Protein AF-A0A955P9Y6-F1 (afdb_monomer)

Radius of gyration: 22.72 Å; Cα contacts (8 Å, |Δi|>4): 433; chains: 1; bounding box: 63×45×59 Å

Sequence (280 aa):
MKPGKYPVSLIVQSNGDPIRTTATLSFTPSLHLPHSEIVPKPHPIETSLDVCAYYFPGWNTPEKWDCIRETAPIRKPMLGYYDEGNPECVDWQIKWAVENGITCFLVDWYWIQGKQHLTHWFEAYKKSKYRDDLKVAIMWANHNPPGTHSREDWREVTKHWIEAYLPLPSYYLVNGRPAIFLWDPRLIREDLGGSAEVRAAFEESQQMARDAGFPGIEFIAMHDHDSQSQAERLLAEGYSGATNYHEWGEAPDLAESSNRMEYGDVVRTASETWRERDRE

Secondary structure (DSSP, 8-state):
--SEEEEEEEEE--SSSPEEEEEEEEEPPP--PPP-SSPPPP-PPP-SS--EEEE----SSGGGGHIIIII-GGG--TT-S--TTSHHHHHHHHHHHHTTT--EEEEEEEEETTEEE-THHHHHHTT-TTGGGSEEEEEE---PPTT---HHHHHHHHHHHHHHTTT-TTB-EETTEEEEEES-HHHHHHHHTSHHHHHHHHHHHHHHHHHTT-S--EEEESSS-SSHHHHHHHHHHT--EE--S---TTHHHH-SBTTB--HHHHHHHHHHHHHHHTT-

Nearest PDB structures (foldseek):
  6fwo-assembly1_A  TM=7.132E-01  e=4.869E-07  Bacteroides xylanisolvens XB1A
  5mc8-assembly1_A  TM=7.094E-01  e=1.015E-06  Bacteroides xylanisolvens XB1A
  6fwg-assembly1_A  TM=7.100E-01  e=1.296E-06  Bacteroides xylanisolvens XB1A
  6fwq-assembly1_A  TM=7.142E-01  e=3.052E-06  Bacteroides xylanisolvens XB1A

Mean predicted aligned error: 5.79 Å

Solvent-accessible surface area (backbone atoms only — not comparable to full-atom values): 15892 Å² total; per-residue (Å²): 132,76,58,46,79,43,80,45,73,53,73,49,80,58,105,58,83,68,48,72,48,75,50,70,52,74,43,70,76,82,83,82,67,80,89,66,100,58,78,72,84,61,62,69,48,91,58,101,57,88,33,72,42,84,38,79,56,69,40,62,46,80,70,59,44,41,63,35,66,74,74,38,54,91,69,62,50,91,84,47,94,52,48,44,51,38,26,68,52,43,32,48,51,44,29,55,34,18,57,68,40,33,42,29,34,36,31,52,37,42,73,54,73,90,41,77,51,60,56,45,38,61,61,9,38,78,64,21,89,49,42,76,77,36,26,38,29,49,23,32,60,54,84,64,68,88,80,44,49,47,72,66,46,51,52,54,51,46,50,48,40,57,72,76,44,62,72,43,93,33,40,35,59,49,99,85,15,47,35,40,34,35,42,44,55,65,55,52,23,65,36,50,71,28,59,71,44,41,22,56,49,46,56,48,45,34,47,55,31,40,77,72,72,39,92,26,66,31,37,27,33,35,41,77,56,92,41,70,75,36,40,54,48,40,47,72,28,60,38,77,48,72,54,69,84,73,75,46,43,55,16,65,80,71,27,95,39,90,92,50,61,55,68,67,40,23,71,69,28,25,68,56,49,52,58,53,60,75,73,110

Foldseek 3Di:
DDFDKDKDWDWDDDPDDIDIDIDIDGDDDDPPDDDDPADDAADADDDPDAAEDEAELQQQDQVSCCCCVPPNVVPADPVGSDRLLALRVVLVVLRVCRNVRNQEYAYEWEDWQHDTPSCSNVNSLVVHPCSQSHAYAYEYPHPDPAQGDELVNLVVVLVCCLPPPQPDNRADDDPQFREYEYEAPVSVQRNQVHLVSLLVSQVVSQVVNVVSPTNGYAYEYADQCPDPVSVVSCVSSPHDYYHHPDQQFCQCVVDPDNVDGDVVSSVVGSVVVVVVSVVD

Structure (mmCIF, N/CA/C/O backbone):
data_AF-A0A955P9Y6-F1
#
_entry.id   AF-A0A955P9Y6-F1
#
loop_
_atom_site.group_PDB
_atom_site.id
_atom_site.type_symbol
_atom_site.label_atom_id
_atom_site.label_alt_id
_atom_site.label_comp_id
_atom_site.label_asym_id
_atom_site.label_entity_id
_atom_site.label_seq_id
_atom_site.pdbx_PDB_ins_code
_atom_site.Cartn_x
_atom_site.Cartn_y
_atom_site.Cartn_z
_atom_site.occupancy
_atom_site.B_iso_or_equiv
_atom_site.auth_seq_id
_atom_site.auth_comp_id
_atom_site.auth_asym_id
_atom_site.auth_atom_id
_atom_site.pdbx_PDB_model_num
ATOM 1 N N . MET A 1 1 ? 20.034 -7.802 -33.268 1.00 70.88 1 MET A N 1
ATOM 2 C CA . MET A 1 1 ? 21.463 -8.046 -32.948 1.00 70.88 1 MET A CA 1
ATOM 3 C C . MET A 1 1 ? 21.625 -9.471 -32.448 1.00 70.88 1 MET A C 1
ATOM 5 O O . MET A 1 1 ? 20.645 -10.032 -31.973 1.00 70.88 1 MET A O 1
ATOM 9 N N . LYS A 1 2 ? 22.814 -10.074 -32.572 1.00 89.31 2 LYS A N 1
ATOM 10 C CA . LYS A 1 2 ? 23.068 -11.393 -31.969 1.00 89.31 2 LYS A CA 1
ATOM 11 C C . LYS A 1 2 ? 23.101 -11.265 -30.436 1.00 89.31 2 LYS A C 1
ATOM 13 O O . LYS A 1 2 ? 23.517 -10.210 -29.952 1.00 89.31 2 LYS A O 1
ATOM 18 N N . PRO A 1 3 ? 22.716 -12.303 -29.679 1.00 91.81 3 PRO A N 1
ATOM 19 C CA . PRO A 1 3 ? 22.914 -12.321 -28.233 1.00 91.81 3 PRO A CA 1
ATOM 20 C C . PRO A 1 3 ? 24.387 -12.087 -27.890 1.00 91.81 3 PRO A C 1
ATOM 22 O O . PRO A 1 3 ? 25.270 -12.579 -28.595 1.00 91.81 3 PRO A O 1
ATOM 25 N N . GLY A 1 4 ? 24.659 -11.313 -26.844 1.00 92.75 4 GLY A N 1
ATOM 26 C CA . GLY A 1 4 ? 26.023 -10.956 -26.465 1.00 92.75 4 GLY A CA 1
ATOM 27 C C . GLY A 1 4 ? 26.128 -9.643 -25.698 1.00 92.75 4 GLY A C 1
ATOM 28 O O . GLY A 1 4 ? 25.141 -8.934 -25.496 1.00 92.75 4 GLY A O 1
ATOM 29 N N . LYS A 1 5 ? 27.353 -9.336 -25.270 1.00 92.50 5 LYS A N 1
ATOM 30 C CA . LYS A 1 5 ? 27.717 -8.083 -24.606 1.00 92.50 5 LYS A CA 1
ATOM 31 C C . LYS A 1 5 ? 28.487 -7.203 -25.582 1.00 92.50 5 LYS A C 1
ATOM 33 O O . LYS A 1 5 ? 29.481 -7.646 -26.151 1.00 92.50 5 LYS A O 1
ATOM 38 N N . TYR A 1 6 ? 28.036 -5.970 -25.751 1.00 94.00 6 TYR A N 1
ATOM 39 C CA . TYR A 1 6 ? 28.590 -5.009 -26.693 1.00 94.00 6 TYR A CA 1
ATOM 40 C C . TYR A 1 6 ? 28.974 -3.743 -25.927 1.00 94.00 6 TYR A C 1
ATOM 42 O O . TYR A 1 6 ? 28.081 -3.044 -25.438 1.00 94.00 6 TYR A O 1
ATOM 50 N N . PRO A 1 7 ? 30.273 -3.443 -25.768 1.00 91.88 7 PRO A N 1
ATOM 51 C CA . PRO A 1 7 ? 30.690 -2.192 -25.162 1.00 91.88 7 PRO A CA 1
ATOM 52 C C . PRO A 1 7 ? 30.330 -1.026 -26.090 1.00 91.88 7 PRO A C 1
ATOM 54 O O . PRO A 1 7 ? 30.559 -1.079 -27.297 1.00 91.88 7 PRO A O 1
ATOM 57 N N . VAL A 1 8 ? 29.783 0.036 -25.515 1.00 93.56 8 VAL A N 1
ATOM 58 C CA . VAL A 1 8 ? 29.461 1.294 -26.190 1.00 93.56 8 VAL A CA 1
ATOM 59 C C . VAL A 1 8 ? 30.175 2.404 -25.440 1.00 93.56 8 VAL A C 1
ATOM 61 O O . VAL A 1 8 ? 30.030 2.516 -24.226 1.00 93.56 8 VAL A O 1
ATOM 64 N N . SER A 1 9 ? 30.956 3.220 -26.143 1.00 92.75 9 SER A N 1
ATOM 65 C CA . SER A 1 9 ? 31.617 4.381 -25.549 1.00 92.75 9 SER A CA 1
ATOM 66 C C . SER A 1 9 ? 30.961 5.667 -26.041 1.00 92.75 9 SER A C 1
ATOM 68 O O . SER A 1 9 ? 30.797 5.851 -27.244 1.00 92.75 9 SER A O 1
ATOM 70 N N . LEU A 1 10 ? 30.639 6.566 -25.114 1.00 91.12 10 LEU A N 1
ATOM 71 C CA . LEU A 1 10 ? 30.316 7.957 -25.410 1.00 91.12 10 LEU A CA 1
ATOM 72 C C . LEU A 1 10 ? 31.578 8.789 -25.179 1.00 91.12 10 LEU A C 1
ATOM 74 O O . LEU A 1 10 ? 32.203 8.706 -24.120 1.00 91.12 10 LEU A O 1
ATOM 78 N N . ILE A 1 11 ? 31.952 9.573 -26.185 1.00 92.00 11 ILE A N 1
ATOM 79 C CA . ILE A 1 11 ? 33.077 10.502 -26.125 1.00 92.00 11 ILE A CA 1
ATOM 80 C C . ILE A 1 11 ? 32.502 11.900 -26.301 1.00 92.00 11 ILE A C 1
ATOM 82 O O . ILE A 1 11 ? 31.929 12.202 -27.346 1.00 92.00 11 ILE A O 1
ATOM 86 N N . VAL A 1 12 ? 32.649 12.742 -25.284 1.00 89.81 12 VAL A N 1
ATOM 87 C CA . VAL A 1 12 ? 32.249 14.148 -25.340 1.00 89.81 12 VAL A CA 1
ATOM 88 C C . VAL A 1 12 ? 33.501 14.981 -25.582 1.00 89.81 12 VAL A C 1
ATOM 90 O O . VAL A 1 12 ? 34.422 14.984 -24.764 1.00 89.81 12 VAL A O 1
ATOM 93 N N . GLN A 1 13 ? 33.544 15.666 -26.724 1.00 89.94 13 GLN A N 1
ATOM 94 C CA . GLN A 1 13 ? 34.612 16.605 -27.059 1.00 89.94 13 GLN A CA 1
ATOM 95 C C . GLN A 1 13 ? 34.233 18.018 -26.605 1.00 89.94 13 GLN A C 1
ATOM 97 O O . GLN A 1 13 ? 33.126 18.487 -26.862 1.00 89.94 13 GLN A O 1
ATOM 102 N N . SER A 1 14 ? 35.167 18.694 -25.942 1.00 82.75 14 SER A N 1
ATOM 103 C CA . SER A 1 14 ? 35.100 20.122 -25.611 1.00 82.75 14 SER A CA 1
ATOM 104 C C . SER A 1 14 ? 36.456 20.767 -25.928 1.00 82.75 14 SER A C 1
ATOM 106 O O . SER A 1 14 ? 37.354 20.079 -26.404 1.00 82.75 14 SER A O 1
ATOM 108 N N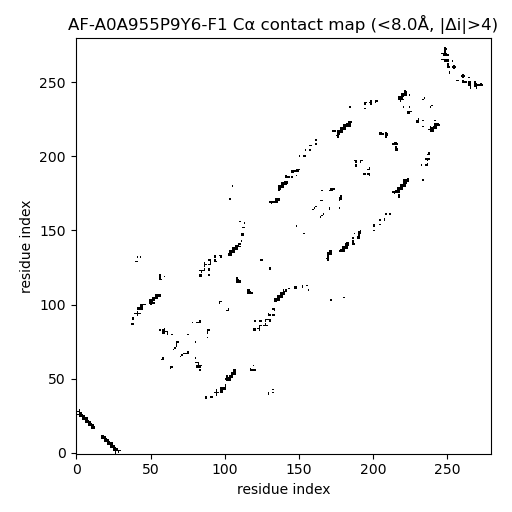 . ASN A 1 15 ? 36.643 22.062 -25.653 1.00 81.19 15 ASN A N 1
ATOM 109 C CA . ASN A 1 15 ? 37.929 22.751 -25.862 1.00 81.19 15 ASN A CA 1
ATOM 110 C C . ASN A 1 15 ? 39.084 22.250 -24.948 1.00 81.19 15 ASN A C 1
ATOM 112 O O . ASN A 1 15 ? 40.151 22.860 -24.942 1.00 81.19 15 ASN A O 1
ATOM 116 N N . GLY A 1 16 ? 38.883 21.171 -24.182 1.00 81.81 16 GLY A N 1
ATOM 117 C CA . GLY A 1 16 ? 39.892 20.474 -23.376 1.00 81.81 16 GLY A CA 1
ATOM 118 C C . GLY A 1 16 ? 39.928 18.964 -23.657 1.00 81.81 16 GLY A C 1
ATOM 119 O O . GLY A 1 16 ? 39.466 18.509 -24.705 1.00 81.81 16 GLY A O 1
ATOM 120 N N . ASP A 1 17 ? 40.467 18.179 -22.721 1.00 84.81 17 ASP A N 1
ATOM 121 C CA . ASP A 1 17 ? 40.590 16.727 -22.894 1.00 84.81 17 ASP A CA 1
ATOM 122 C C . ASP A 1 17 ? 39.219 16.048 -23.087 1.00 84.81 17 ASP A C 1
ATOM 124 O O . ASP A 1 17 ? 38.251 16.371 -22.386 1.00 84.81 17 ASP A O 1
ATOM 128 N N . PRO A 1 18 ? 39.105 15.094 -24.030 1.00 85.25 18 PRO A N 1
ATOM 129 C CA . PRO A 1 18 ? 37.854 14.399 -24.286 1.00 85.25 18 PRO A CA 1
ATOM 130 C C . PRO A 1 18 ? 37.447 13.540 -23.085 1.00 85.25 18 PRO A C 1
ATOM 132 O O . PRO A 1 18 ? 38.206 12.689 -22.615 1.00 85.25 18 PRO A O 1
ATOM 135 N N . ILE A 1 19 ? 36.204 13.706 -22.634 1.00 89.06 19 ILE A N 1
ATOM 136 C CA . ILE A 1 19 ? 35.623 12.867 -21.585 1.00 89.06 19 ILE A CA 1
ATOM 137 C C . ILE A 1 19 ? 35.074 11.608 -22.246 1.00 89.06 19 ILE A C 1
ATOM 139 O O . ILE A 1 19 ? 34.221 11.679 -23.133 1.00 89.06 19 ILE A O 1
ATOM 143 N N . ARG A 1 20 ? 35.550 10.442 -21.805 1.00 90.12 20 ARG A N 1
ATOM 144 C CA . ARG A 1 20 ? 35.070 9.141 -22.272 1.00 90.12 20 ARG A CA 1
ATOM 145 C C . ARG A 1 20 ? 34.319 8.428 -21.158 1.00 90.12 20 ARG A C 1
ATOM 147 O O . ARG A 1 20 ? 34.883 8.171 -20.101 1.00 90.12 20 ARG A O 1
ATOM 154 N N . THR A 1 21 ? 33.090 8.017 -21.440 1.00 89.62 21 THR A N 1
ATOM 155 C CA . THR A 1 21 ? 32.352 7.049 -20.620 1.00 89.62 21 THR A CA 1
ATOM 156 C C . THR A 1 21 ? 32.039 5.804 -21.443 1.00 89.62 21 THR A C 1
ATOM 158 O O . THR A 1 21 ? 31.942 5.870 -22.670 1.00 89.62 21 THR A O 1
ATOM 161 N N . THR A 1 22 ? 31.948 4.642 -20.799 1.00 88.69 22 THR A N 1
ATOM 162 C CA . THR A 1 22 ? 31.653 3.367 -21.466 1.00 88.69 22 THR A CA 1
ATOM 163 C C . THR A 1 22 ? 30.531 2.648 -20.731 1.00 88.69 22 THR A C 1
ATOM 165 O O . THR A 1 22 ? 30.552 2.548 -19.511 1.00 88.69 22 THR A O 1
ATOM 168 N N . ALA A 1 23 ? 29.578 2.115 -21.488 1.00 87.56 23 ALA A N 1
ATOM 169 C CA . ALA A 1 23 ? 28.513 1.238 -21.024 1.00 87.56 23 ALA A CA 1
ATOM 170 C C . ALA A 1 23 ? 28.577 -0.097 -21.781 1.00 87.56 23 ALA A C 1
ATOM 172 O O . ALA A 1 23 ? 29.240 -0.207 -22.809 1.00 87.56 23 ALA A O 1
ATOM 173 N N . THR A 1 24 ? 27.894 -1.132 -21.292 1.00 88.06 24 THR A N 1
ATOM 174 C CA . THR A 1 24 ? 27.777 -2.417 -22.002 1.00 88.06 24 THR A CA 1
ATOM 175 C C . THR A 1 24 ? 26.317 -2.710 -22.302 1.00 88.06 24 THR A C 1
ATOM 177 O O . THR A 1 24 ? 25.525 -2.922 -21.386 1.00 88.06 24 THR A O 1
ATOM 180 N N . LEU A 1 25 ? 25.966 -2.788 -23.583 1.00 88.00 25 LEU A N 1
ATOM 181 C CA . LEU A 1 25 ? 24.674 -3.309 -24.015 1.00 88.00 25 LEU A CA 1
ATOM 182 C C . LEU A 1 25 ? 24.705 -4.835 -23.935 1.00 88.00 25 LEU A C 1
ATOM 184 O O . LEU A 1 25 ? 25.587 -5.471 -24.508 1.00 88.00 25 LEU A O 1
ATOM 188 N N . SER A 1 26 ? 23.750 -5.428 -23.226 1.00 85.69 26 SER A N 1
ATOM 189 C CA . SER A 1 26 ? 23.616 -6.883 -23.115 1.00 85.69 26 SER A CA 1
ATOM 190 C C . SER A 1 26 ? 22.333 -7.332 -23.806 1.00 85.69 26 SER A C 1
ATOM 192 O O . SER A 1 26 ? 21.247 -6.951 -23.379 1.00 85.69 26 SER A O 1
ATOM 194 N N . PHE A 1 27 ? 22.456 -8.153 -24.848 1.00 86.75 27 PHE A N 1
ATOM 195 C CA . PHE A 1 27 ? 21.327 -8.758 -25.556 1.00 86.75 27 PHE A CA 1
ATOM 196 C C . PHE A 1 27 ? 21.216 -10.231 -25.170 1.00 86.75 27 PHE A C 1
ATOM 198 O O . PHE A 1 27 ? 22.172 -10.994 -25.336 1.00 86.75 27 PHE A O 1
ATOM 205 N N . THR A 1 28 ? 20.057 -10.634 -24.659 1.00 85.25 28 THR A N 1
ATOM 206 C CA . THR A 1 28 ? 19.740 -12.034 -24.355 1.00 85.25 28 THR A CA 1
ATOM 207 C C . THR A 1 28 ? 19.359 -12.804 -25.627 1.00 85.25 28 THR A C 1
ATOM 209 O O . THR A 1 28 ? 19.038 -12.192 -26.652 1.00 85.25 28 THR A O 1
ATOM 212 N N . PRO A 1 29 ? 19.414 -14.150 -25.606 1.00 89.56 29 PRO A N 1
ATOM 213 C CA . PRO A 1 29 ? 18.820 -14.978 -26.650 1.00 89.56 29 PRO A CA 1
ATOM 214 C C . PRO A 1 29 ? 17.369 -14.588 -26.931 1.00 89.56 29 PRO A C 1
ATOM 216 O O . PRO A 1 29 ? 16.603 -14.326 -26.004 1.00 89.56 29 PRO A O 1
ATOM 219 N N . SER A 1 30 ? 16.996 -14.552 -28.213 1.00 85.56 30 SER A N 1
ATOM 220 C CA . SER A 1 30 ? 15.590 -14.400 -28.582 1.00 85.56 30 SER A CA 1
ATOM 221 C C . SER A 1 30 ? 14.822 -15.623 -28.096 1.00 85.56 30 SER A C 1
ATOM 223 O O . SER A 1 30 ? 15.253 -16.752 -28.316 1.00 85.56 30 SER A O 1
ATOM 225 N N . LEU A 1 31 ? 13.673 -15.392 -27.467 1.00 84.81 31 LEU A N 1
ATOM 226 C CA . LEU A 1 31 ? 12.767 -16.466 -27.066 1.00 84.81 31 LEU A CA 1
ATOM 227 C C . LEU A 1 31 ? 11.899 -16.971 -28.233 1.00 84.81 31 LEU A C 1
ATOM 229 O O . LEU A 1 31 ? 11.101 -17.877 -28.035 1.00 84.81 31 LEU A O 1
ATOM 233 N N . HIS A 1 32 ? 12.030 -16.387 -29.435 1.00 86.62 32 HIS A N 1
ATOM 234 C CA . HIS A 1 32 ? 11.205 -16.702 -30.612 1.00 86.62 32 HIS A CA 1
ATOM 235 C C . HIS A 1 32 ? 9.689 -16.622 -30.352 1.00 86.62 32 HIS A C 1
ATOM 237 O O . HIS A 1 32 ? 8.897 -17.298 -31.005 1.00 86.62 32 HIS A O 1
ATOM 243 N N . LEU A 1 33 ? 9.291 -15.777 -29.399 1.00 81.88 33 LEU A N 1
ATOM 244 C CA . LEU A 1 33 ? 7.894 -15.527 -29.076 1.00 81.88 33 LEU A CA 1
ATOM 245 C C . LEU A 1 33 ? 7.263 -14.593 -30.118 1.00 81.88 33 LEU A C 1
ATOM 247 O O . LEU A 1 33 ? 7.957 -13.715 -30.645 1.00 81.88 33 LEU A O 1
ATOM 251 N N . PRO A 1 34 ? 5.963 -14.760 -30.422 1.00 80.19 34 PRO A N 1
ATOM 252 C CA . PRO A 1 34 ? 5.249 -13.821 -31.272 1.00 80.19 34 PRO A CA 1
ATOM 253 C C . PRO A 1 34 ? 5.286 -12.422 -30.652 1.00 80.19 34 PRO A C 1
ATOM 255 O O . PRO A 1 34 ? 5.197 -12.263 -29.434 1.00 80.19 34 PRO A O 1
ATOM 258 N N . HIS A 1 35 ? 5.416 -11.406 -31.503 1.00 76.19 35 HIS A N 1
ATOM 259 C CA . HIS A 1 35 ? 5.295 -10.023 -31.065 1.00 76.19 35 HIS A CA 1
ATOM 260 C C . HIS A 1 35 ? 3.869 -9.787 -30.560 1.00 76.19 35 HIS A C 1
ATOM 262 O O . HIS A 1 35 ? 2.909 -10.063 -31.280 1.00 76.19 35 HIS A O 1
ATOM 268 N N . SER A 1 36 ? 3.737 -9.280 -29.338 1.00 74.56 36 SER A N 1
ATOM 269 C CA . SER A 1 36 ? 2.456 -8.864 -28.774 1.00 74.56 36 SER A CA 1
ATOM 270 C C . SER A 1 36 ? 2.526 -7.371 -28.504 1.00 74.56 36 SER A C 1
ATOM 272 O O . SER A 1 36 ? 3.414 -6.926 -27.786 1.00 74.56 36 SER A O 1
ATOM 274 N N . GLU A 1 37 ? 1.606 -6.602 -29.084 1.00 75.62 37 GLU A N 1
ATOM 275 C CA . GLU A 1 37 ? 1.495 -5.156 -28.830 1.00 75.62 37 GLU A CA 1
ATOM 276 C C . GLU A 1 37 ? 0.828 -4.845 -27.485 1.00 75.62 37 GLU A C 1
ATOM 278 O O . GLU A 1 37 ? 0.779 -3.696 -27.063 1.00 75.62 37 GLU A O 1
ATOM 283 N N . ILE A 1 38 ? 0.262 -5.863 -26.832 1.00 83.69 38 ILE A N 1
ATOM 284 C CA . ILE A 1 38 ? -0.490 -5.719 -25.590 1.00 83.69 38 ILE A CA 1
ATOM 285 C C . ILE A 1 38 ? -0.108 -6.865 -24.658 1.00 83.69 38 ILE A C 1
ATOM 287 O O . ILE A 1 38 ? 0.079 -8.004 -25.101 1.00 83.69 38 ILE A O 1
ATOM 291 N N . VAL A 1 39 ? -0.042 -6.591 -23.358 1.00 92.00 39 VAL A N 1
ATOM 292 C CA . VAL A 1 39 ? 0.063 -7.633 -22.332 1.00 92.00 39 VAL A CA 1
ATOM 293 C C . VAL A 1 39 ? -1.112 -8.614 -22.491 1.00 92.00 39 VAL A C 1
ATOM 295 O O . VAL A 1 39 ? -2.257 -8.162 -22.599 1.00 92.00 39 VAL A O 1
ATOM 298 N N . PRO A 1 40 ? -0.892 -9.942 -22.550 1.00 93.25 40 PRO A N 1
ATOM 299 C CA . PRO A 1 40 ? -1.981 -10.911 -22.666 1.00 93.25 40 PRO A CA 1
ATOM 300 C C . PRO A 1 40 ? -2.995 -10.759 -21.532 1.00 93.25 40 PRO A C 1
ATOM 302 O O . PRO A 1 40 ? -2.612 -10.421 -20.415 1.00 93.25 40 PRO A O 1
ATOM 305 N N . LYS A 1 41 ? -4.274 -11.045 -21.800 1.00 95.06 41 LYS A N 1
ATOM 306 C CA . LYS A 1 41 ? -5.308 -10.981 -20.761 1.00 95.06 41 LYS A CA 1
ATOM 307 C C . LYS A 1 41 ? -4.901 -11.858 -19.555 1.00 95.06 41 LYS A C 1
ATOM 309 O O . LYS A 1 41 ? -4.411 -12.971 -19.782 1.00 95.06 41 LYS A O 1
ATOM 314 N N . PRO A 1 42 ? -5.047 -11.374 -18.312 1.00 96.56 42 PRO A N 1
ATOM 315 C CA . PRO A 1 42 ? -4.855 -12.197 -17.127 1.00 96.56 42 PRO A CA 1
ATOM 316 C C . PRO A 1 42 ? -5.887 -13.321 -17.035 1.00 96.56 42 PRO A C 1
ATOM 318 O O . PRO A 1 42 ? -7.035 -13.165 -17.462 1.00 96.56 42 PRO A O 1
ATOM 321 N N . HIS A 1 43 ? -5.489 -14.435 -16.431 1.00 97.00 43 HIS A N 1
ATOM 322 C CA . HIS A 1 43 ? -6.390 -15.499 -15.997 1.00 97.00 43 HIS A CA 1
ATOM 323 C C . HIS A 1 43 ? -6.327 -15.634 -14.468 1.00 97.00 43 HIS A C 1
ATOM 325 O O . HIS A 1 43 ? -5.548 -16.448 -13.970 1.00 97.00 43 HIS A O 1
ATOM 331 N N . PRO A 1 44 ? -7.103 -14.828 -13.717 1.00 96.38 44 PRO A N 1
ATOM 332 C CA . PRO A 1 44 ? -7.109 -14.887 -12.260 1.00 96.38 44 PRO A CA 1
ATOM 333 C C . PRO A 1 44 ? -7.376 -16.298 -11.733 1.00 96.38 44 PRO A C 1
ATOM 335 O O . PRO A 1 44 ? -8.246 -17.007 -12.246 1.00 96.38 44 PRO A O 1
ATOM 338 N N . ILE A 1 45 ? -6.637 -16.692 -10.699 1.00 95.62 45 ILE A N 1
ATOM 339 C CA . ILE A 1 45 ? -6.885 -17.924 -9.952 1.00 95.62 45 ILE A CA 1
ATOM 340 C C . ILE A 1 45 ? -7.825 -17.605 -8.793 1.00 95.62 45 ILE A C 1
ATOM 342 O O . ILE A 1 45 ? -7.555 -16.708 -7.997 1.00 95.62 45 ILE A O 1
ATOM 346 N N . GLU A 1 46 ? -8.911 -18.367 -8.675 1.00 91.88 46 GLU A N 1
ATOM 347 C CA . GLU A 1 46 ? -9.793 -18.283 -7.514 1.00 91.88 46 GLU A CA 1
ATOM 348 C C . GLU A 1 46 ? -9.115 -18.899 -6.286 1.00 91.88 46 GLU A C 1
ATOM 350 O O . GLU A 1 46 ? -8.696 -20.059 -6.288 1.00 91.88 46 GLU A O 1
ATOM 355 N N . THR A 1 47 ? -9.028 -18.113 -5.219 1.00 93.06 47 THR A N 1
ATOM 356 C CA . THR A 1 47 ? -8.499 -18.522 -3.919 1.00 93.06 47 THR A CA 1
ATOM 357 C C . THR A 1 47 ? -9.621 -18.543 -2.885 1.00 93.06 47 THR A C 1
ATOM 359 O O . THR A 1 47 ? -10.600 -17.806 -2.979 1.00 93.06 47 THR A O 1
ATOM 362 N N . SER A 1 48 ? -9.492 -19.386 -1.857 1.00 94.88 48 SER A N 1
ATOM 363 C CA . SER A 1 48 ? -10.457 -19.421 -0.744 1.00 94.88 48 SER A CA 1
ATOM 364 C C . SER A 1 48 ? -10.346 -18.216 0.195 1.00 94.88 48 SER A C 1
ATOM 366 O O . SER A 1 48 ? -11.222 -18.005 1.028 1.00 94.88 48 SER A O 1
ATOM 368 N N . LEU A 1 49 ? -9.244 -17.472 0.100 1.00 94.38 49 LEU A N 1
ATOM 369 C CA . LEU A 1 49 ? -8.921 -16.293 0.895 1.00 94.38 49 LEU A CA 1
ATOM 370 C C . LEU A 1 49 ? -8.437 -15.192 -0.039 1.00 94.38 49 LEU A C 1
ATOM 372 O O . LEU A 1 49 ? -7.756 -15.484 -1.023 1.00 94.38 49 LEU A O 1
ATOM 376 N N . ASP A 1 50 ? -8.719 -13.940 0.301 1.00 95.06 50 ASP A N 1
ATOM 377 C CA . ASP A 1 50 ? -8.008 -12.829 -0.318 1.00 95.06 50 ASP A CA 1
ATOM 378 C C . ASP A 1 50 ? -6.537 -12.865 0.132 1.00 95.06 50 ASP A C 1
ATOM 380 O O . ASP A 1 50 ? -6.242 -12.921 1.326 1.00 95.06 50 ASP A O 1
ATOM 384 N N . VAL A 1 51 ? -5.613 -12.861 -0.831 1.00 96.12 51 VAL A N 1
ATOM 385 C CA . VAL A 1 51 ? -4.168 -12.828 -0.573 1.00 96.12 51 VAL A CA 1
ATOM 386 C C . VAL A 1 51 ? -3.656 -11.465 -1.005 1.00 96.12 51 VAL A C 1
ATOM 388 O O . VAL A 1 51 ? -3.591 -11.156 -2.197 1.00 96.12 51 VAL A O 1
ATOM 391 N N . CYS A 1 52 ? -3.305 -10.648 -0.018 1.00 97.12 52 CYS A N 1
ATOM 392 C CA . CYS A 1 52 ? -2.793 -9.303 -0.231 1.00 97.12 52 CYS A CA 1
ATOM 393 C C . CYS A 1 52 ? -1.259 -9.301 -0.240 1.00 97.12 52 CYS A C 1
ATOM 395 O O . CYS A 1 52 ? -0.635 -9.922 0.619 1.00 97.12 52 CYS A O 1
ATOM 397 N N . ALA A 1 53 ? -0.650 -8.559 -1.164 1.00 97.69 53 ALA A N 1
ATOM 398 C CA . ALA A 1 53 ? 0.791 -8.312 -1.182 1.00 97.69 53 ALA A CA 1
ATOM 399 C C . ALA A 1 53 ? 1.097 -6.821 -0.991 1.00 97.69 53 ALA A C 1
ATOM 401 O O . ALA A 1 53 ? 0.411 -5.968 -1.552 1.00 97.69 53 ALA A O 1
ATOM 402 N N . TYR A 1 54 ? 2.137 -6.501 -0.222 1.00 97.31 54 TYR A N 1
ATOM 403 C CA . TYR A 1 54 ? 2.629 -5.128 -0.103 1.00 97.31 54 TYR A CA 1
ATOM 404 C C . TYR A 1 54 ? 3.300 -4.684 -1.407 1.00 97.31 54 TYR A C 1
ATOM 406 O O . TYR A 1 54 ? 4.101 -5.427 -1.981 1.00 97.31 54 TYR A O 1
ATOM 414 N N . TYR A 1 55 ? 2.987 -3.474 -1.867 1.00 97.50 55 TYR A N 1
ATOM 415 C CA . TYR A 1 55 ? 3.543 -2.901 -3.089 1.00 97.50 55 TYR A CA 1
ATOM 416 C C . TYR A 1 55 ? 4.205 -1.552 -2.803 1.00 97.50 55 TYR A C 1
ATOM 418 O O . TYR A 1 55 ? 3.534 -0.592 -2.435 1.00 97.50 55 TYR A O 1
ATOM 426 N N . PHE A 1 56 ? 5.508 -1.454 -3.075 1.00 96.50 56 PHE A N 1
ATOM 427 C CA . PHE A 1 56 ? 6.274 -0.213 -2.960 1.00 96.50 56 PHE A CA 1
ATOM 428 C C . PHE A 1 56 ? 6.438 0.480 -4.330 1.00 96.50 56 PHE A C 1
ATOM 430 O O . PHE A 1 56 ? 7.154 -0.050 -5.190 1.00 96.50 56 PHE A O 1
ATOM 437 N N . PRO A 1 57 ? 5.852 1.677 -4.549 1.00 95.94 57 PRO A N 1
ATOM 438 C CA . PRO A 1 57 ? 5.943 2.424 -5.799 1.00 95.94 57 PRO A CA 1
ATOM 439 C C . PRO A 1 57 ? 7.198 3.314 -5.841 1.00 95.94 57 PRO A C 1
ATOM 441 O O . PRO A 1 57 ? 7.129 4.543 -5.898 1.00 95.94 57 PRO A O 1
ATOM 444 N N . GLY A 1 58 ? 8.382 2.698 -5.816 1.00 95.75 58 GLY A N 1
ATOM 445 C CA . GLY A 1 58 ? 9.673 3.390 -5.780 1.00 95.75 58 GLY A CA 1
ATOM 446 C C . GLY A 1 58 ? 10.563 3.277 -7.019 1.00 95.75 58 GLY A C 1
ATOM 447 O O . GLY A 1 58 ? 11.764 3.442 -6.876 1.00 95.75 58 GLY A O 1
ATOM 448 N N . TRP A 1 59 ? 10.051 3.009 -8.213 1.00 95.81 59 TRP A N 1
ATOM 449 C CA . TRP A 1 59 ? 10.835 2.550 -9.370 1.00 95.81 59 TRP A CA 1
ATOM 450 C C . TRP A 1 59 ? 10.593 3.330 -10.674 1.00 95.81 59 TRP A C 1
ATOM 452 O O . TRP A 1 59 ? 10.783 2.808 -11.767 1.00 95.81 59 TRP A O 1
ATOM 462 N N . ASN A 1 60 ? 10.178 4.593 -10.590 1.00 94.06 60 ASN A N 1
ATOM 463 C CA . ASN A 1 60 ? 9.839 5.414 -11.762 1.00 94.06 60 ASN A CA 1
ATOM 464 C C . ASN A 1 60 ? 11.022 6.104 -12.464 1.00 94.06 60 ASN A C 1
ATOM 466 O O . ASN A 1 60 ? 10.825 6.779 -13.471 1.00 94.06 60 ASN A O 1
ATOM 470 N N . THR A 1 61 ? 12.244 6.008 -11.932 1.00 94.38 61 THR A N 1
ATOM 471 C CA . THR A 1 61 ? 13.428 6.593 -12.583 1.00 94.38 61 THR A CA 1
ATOM 472 C C . THR A 1 61 ? 14.610 5.623 -12.595 1.00 94.38 61 THR A C 1
ATOM 474 O O . THR A 1 61 ? 14.703 4.752 -11.721 1.00 94.38 61 THR A O 1
ATOM 477 N N . PRO A 1 62 ? 15.535 5.745 -13.568 1.00 92.56 62 PRO A N 1
ATOM 478 C CA . PRO A 1 62 ? 16.677 4.841 -13.702 1.00 92.56 62 PRO A CA 1
ATOM 479 C C . PRO A 1 62 ? 17.588 4.765 -12.471 1.00 92.56 62 PRO A C 1
ATOM 481 O O . PRO A 1 62 ? 18.142 3.699 -12.205 1.00 92.56 62 PRO A O 1
ATOM 484 N N . GLU A 1 63 ? 17.740 5.868 -11.738 1.00 95.06 63 GLU A N 1
ATOM 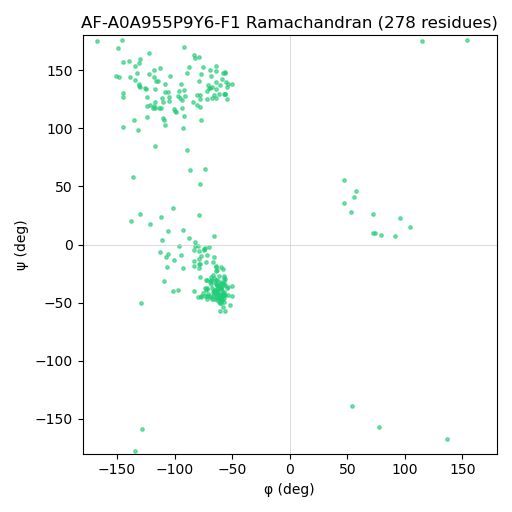485 C CA . GLU A 1 63 ? 18.637 5.991 -10.580 1.00 95.06 63 GLU A CA 1
ATOM 486 C C . GLU A 1 63 ? 18.095 5.219 -9.375 1.00 95.06 63 GLU A C 1
ATOM 488 O O . GLU A 1 63 ? 18.849 4.661 -8.583 1.00 95.06 63 GLU A O 1
ATOM 493 N N . LYS A 1 64 ? 16.766 5.104 -9.245 1.00 94.94 64 LYS A N 1
ATOM 494 C CA . LYS A 1 64 ? 16.169 4.325 -8.151 1.00 94.94 64 LYS A CA 1
ATOM 495 C C . LYS A 1 64 ? 16.522 2.839 -8.234 1.00 94.94 64 LYS A C 1
ATOM 497 O O . LYS A 1 64 ? 16.559 2.160 -7.214 1.00 94.94 64 LYS A O 1
ATOM 502 N N . TRP A 1 65 ? 16.868 2.349 -9.424 1.00 95.62 65 TRP A N 1
ATOM 503 C CA . TRP A 1 65 ? 17.343 0.984 -9.641 1.00 95.62 65 TRP A CA 1
ATOM 504 C C . TRP A 1 65 ? 18.813 0.755 -9.264 1.00 95.62 65 TRP A C 1
ATOM 506 O O . TRP A 1 65 ? 19.262 -0.394 -9.310 1.00 95.62 65 TRP A O 1
ATOM 516 N N . ASP A 1 66 ? 19.573 1.790 -8.896 1.00 95.38 66 ASP A N 1
ATOM 517 C CA . ASP A 1 66 ? 21.011 1.669 -8.619 1.00 95.38 66 ASP A CA 1
ATOM 518 C C . ASP A 1 66 ? 21.282 0.751 -7.422 1.00 95.38 66 ASP A C 1
ATOM 520 O O . ASP A 1 66 ? 22.187 -0.078 -7.477 1.00 95.38 66 ASP A O 1
ATOM 524 N N . CYS A 1 67 ? 20.415 0.757 -6.403 1.00 94.69 67 CYS A N 1
ATOM 525 C CA . CYS A 1 67 ? 20.529 -0.165 -5.269 1.00 94.69 67 CYS A CA 1
ATOM 526 C C . CYS A 1 67 ? 20.461 -1.646 -5.695 1.00 94.69 67 CYS A C 1
ATOM 528 O O . CYS A 1 67 ? 21.152 -2.495 -5.132 1.00 94.69 67 CYS A O 1
ATOM 530 N N . ILE A 1 68 ? 19.682 -1.973 -6.729 1.00 95.44 68 ILE A N 1
ATOM 531 C CA . ILE A 1 68 ? 19.639 -3.322 -7.300 1.00 95.44 68 ILE A CA 1
ATOM 532 C C . ILE A 1 68 ? 20.833 -3.534 -8.225 1.00 95.44 68 ILE A C 1
ATOM 534 O O . ILE A 1 68 ? 21.492 -4.564 -8.142 1.00 95.44 68 ILE A O 1
ATOM 538 N N . ARG A 1 69 ? 21.146 -2.570 -9.092 1.00 92.62 69 ARG A N 1
ATOM 539 C CA . ARG A 1 69 ? 22.208 -2.701 -10.097 1.00 92.62 69 ARG A CA 1
ATOM 540 C C . ARG A 1 69 ? 23.594 -2.873 -9.475 1.00 92.62 69 ARG A C 1
ATOM 542 O O . ARG A 1 69 ? 24.388 -3.656 -9.994 1.00 92.62 69 ARG A O 1
ATOM 549 N N . GLU A 1 70 ? 23.868 -2.140 -8.404 1.00 94.06 70 GLU A N 1
ATOM 550 C CA . GLU A 1 70 ? 25.191 -2.023 -7.790 1.00 94.06 70 GLU A CA 1
ATOM 551 C C . GLU A 1 70 ? 25.359 -2.963 -6.596 1.00 94.06 70 GLU A C 1
ATOM 553 O O . GLU A 1 70 ? 26.414 -3.578 -6.450 1.00 94.06 70 GLU A O 1
ATOM 558 N N . THR A 1 71 ? 24.314 -3.132 -5.780 1.00 94.06 71 THR A N 1
ATOM 559 C CA . THR A 1 71 ? 24.412 -3.898 -4.527 1.00 94.06 71 THR A CA 1
ATOM 560 C C . THR A 1 71 ? 23.840 -5.307 -4.647 1.00 94.06 71 THR A C 1
ATOM 562 O O . THR A 1 71 ? 24.410 -6.252 -4.103 1.00 94.06 71 THR A O 1
ATOM 565 N N . ALA A 1 72 ? 22.719 -5.485 -5.352 1.00 92.75 72 ALA A N 1
ATOM 566 C CA . ALA A 1 72 ? 21.999 -6.761 -5.394 1.00 92.75 72 ALA A CA 1
ATOM 567 C C . ALA A 1 72 ? 21.535 -7.162 -6.810 1.00 92.75 72 ALA A C 1
ATOM 569 O O . ALA A 1 72 ? 20.344 -7.418 -7.011 1.00 92.75 72 ALA A O 1
ATOM 570 N N . PRO A 1 73 ? 22.441 -7.293 -7.802 1.00 91.75 73 PRO A N 1
ATOM 571 C CA . PRO A 1 73 ? 22.066 -7.477 -9.211 1.00 91.75 73 PRO A CA 1
ATOM 572 C C . PRO A 1 73 ? 21.308 -8.781 -9.489 1.00 91.75 73 PRO A C 1
ATOM 574 O O . PRO A 1 73 ? 20.612 -8.891 -10.497 1.00 91.75 73 PRO A O 1
ATOM 577 N N . ILE A 1 74 ? 21.394 -9.758 -8.580 1.00 92.31 74 ILE A N 1
ATOM 578 C CA . ILE A 1 74 ? 20.602 -10.994 -8.625 1.00 92.31 74 ILE A CA 1
ATOM 579 C C . ILE A 1 74 ? 19.090 -10.750 -8.478 1.00 92.31 74 ILE A C 1
ATOM 581 O O . ILE A 1 74 ? 18.297 -11.593 -8.880 1.00 92.31 74 ILE A O 1
ATOM 585 N N . ARG A 1 75 ? 18.683 -9.588 -7.953 1.00 93.19 75 ARG A N 1
ATOM 586 C CA . ARG A 1 75 ? 17.281 -9.173 -7.799 1.00 93.19 75 ARG A CA 1
ATOM 587 C C . ARG A 1 75 ? 16.754 -8.361 -8.984 1.00 93.19 75 ARG A C 1
ATOM 589 O O . ARG A 1 75 ? 15.705 -7.734 -8.871 1.00 93.19 75 ARG A O 1
ATOM 596 N N . LYS A 1 76 ? 17.471 -8.329 -10.113 1.00 93.38 76 LYS A N 1
ATOM 597 C CA . LYS A 1 76 ? 17.007 -7.630 -11.317 1.00 93.38 76 LYS A CA 1
ATOM 598 C C . LYS A 1 76 ? 15.605 -8.138 -11.715 1.00 93.38 76 LYS A C 1
ATOM 600 O O . LYS A 1 76 ? 15.468 -9.340 -11.950 1.00 93.38 76 LYS A O 1
ATOM 605 N N . PRO A 1 77 ? 14.596 -7.258 -11.864 1.00 93.50 77 PRO A N 1
ATOM 606 C CA . PRO A 1 77 ? 13.256 -7.679 -12.253 1.00 93.50 77 PRO A CA 1
ATOM 607 C C . PRO A 1 77 ? 13.217 -8.289 -13.653 1.00 93.50 77 PRO A C 1
ATOM 609 O O . PRO A 1 77 ? 14.002 -7.930 -14.537 1.00 93.50 77 PRO A O 1
ATOM 612 N N . MET A 1 78 ? 12.230 -9.155 -13.883 1.00 89.94 78 MET A N 1
ATOM 613 C CA . MET A 1 78 ? 12.009 -9.782 -15.188 1.00 89.94 78 MET A CA 1
ATOM 614 C C . MET A 1 78 ? 11.634 -8.763 -16.278 1.00 89.94 78 MET A C 1
ATOM 616 O O . MET A 1 78 ? 12.096 -8.901 -17.409 1.00 89.94 78 MET A O 1
ATOM 620 N N . LEU A 1 79 ? 10.896 -7.698 -15.933 1.00 90.94 79 LEU A N 1
ATOM 621 C CA . LEU A 1 79 ? 10.624 -6.554 -16.825 1.00 90.94 79 LEU A CA 1
ATOM 622 C C . LEU A 1 79 ? 11.865 -5.679 -17.094 1.00 90.94 79 LEU A C 1
ATOM 624 O O . LEU A 1 79 ? 11.797 -4.712 -17.847 1.00 90.94 79 LEU A O 1
ATOM 628 N N . GLY A 1 80 ? 13.013 -5.999 -16.493 1.00 91.06 80 GLY A N 1
ATOM 629 C CA . GLY A 1 80 ? 14.195 -5.148 -16.516 1.00 91.06 80 GLY A CA 1
ATOM 630 C C . GLY A 1 80 ? 14.084 -3.977 -15.541 1.00 91.06 80 GLY A C 1
ATOM 631 O O . GLY A 1 80 ? 13.368 -4.050 -14.549 1.00 91.06 80 GLY A O 1
ATOM 632 N N . TYR A 1 81 ? 14.839 -2.911 -15.804 1.00 93.75 81 TYR A N 1
ATOM 633 C CA . TYR A 1 81 ? 14.773 -1.666 -15.035 1.00 93.75 81 TYR A CA 1
ATOM 634 C C . TYR A 1 81 ? 13.709 -0.771 -15.674 1.00 93.75 81 TYR A C 1
ATOM 636 O O . TYR A 1 81 ? 14.020 0.043 -16.543 1.00 93.75 81 TYR A O 1
ATOM 644 N N . TYR A 1 82 ? 12.450 -1.035 -15.337 1.00 94.50 82 TYR A N 1
ATOM 645 C CA . TYR A 1 82 ? 11.290 -0.369 -15.924 1.00 94.50 82 TYR A CA 1
ATOM 646 C C . TYR A 1 82 ? 11.009 0.987 -15.262 1.00 94.50 82 TYR A C 1
ATOM 648 O O . TYR A 1 82 ? 11.460 1.236 -14.148 1.00 94.50 82 TYR A O 1
ATOM 656 N N . ASP A 1 83 ? 10.256 1.848 -15.952 1.00 95.50 83 ASP A N 1
ATOM 657 C CA . ASP A 1 83 ? 9.567 2.993 -15.346 1.00 95.50 83 ASP A CA 1
ATOM 658 C C . ASP A 1 83 ? 8.159 2.538 -14.963 1.00 95.50 83 ASP A C 1
ATOM 660 O O . ASP A 1 83 ? 7.321 2.262 -15.825 1.00 95.50 83 ASP A O 1
ATOM 664 N N . GLU A 1 84 ? 7.898 2.427 -13.665 1.00 93.44 84 GLU A N 1
ATOM 665 C CA . GLU A 1 84 ? 6.609 1.937 -13.175 1.00 93.44 84 GLU A CA 1
ATOM 666 C C . GLU A 1 84 ? 5.455 2.947 -13.321 1.00 93.44 84 GLU A C 1
ATOM 668 O O . GLU A 1 84 ? 4.310 2.616 -13.026 1.00 93.44 84 GLU A O 1
ATOM 673 N N . GLY A 1 85 ? 5.730 4.162 -13.809 1.00 95.88 85 GLY A N 1
ATOM 674 C CA . GLY A 1 85 ? 4.706 5.085 -14.299 1.00 95.88 85 GLY A CA 1
ATOM 675 C C . GLY A 1 85 ? 4.087 4.662 -15.641 1.00 95.88 85 GLY A C 1
ATOM 676 O O . GLY A 1 85 ? 3.098 5.258 -16.073 1.00 95.88 85 GLY A O 1
ATOM 677 N N . ASN A 1 86 ? 4.637 3.641 -16.311 1.00 95.81 86 ASN A N 1
ATOM 678 C CA . ASN A 1 86 ? 4.071 3.069 -17.530 1.00 95.81 86 ASN A CA 1
ATOM 679 C C . ASN A 1 86 ? 2.921 2.087 -17.204 1.00 95.81 86 ASN A C 1
ATOM 681 O O . ASN A 1 86 ? 3.175 1.052 -16.580 1.00 95.81 86 ASN A O 1
ATOM 685 N N . PRO A 1 87 ? 1.683 2.325 -17.688 1.00 96.69 87 PRO A N 1
ATOM 686 C CA . PRO A 1 87 ? 0.554 1.414 -17.475 1.00 96.69 87 PRO A CA 1
ATOM 687 C C . PRO A 1 87 ? 0.798 -0.026 -17.944 1.00 96.69 87 PRO A C 1
ATOM 689 O O . PRO A 1 87 ? 0.277 -0.951 -17.331 1.00 96.69 87 PRO A O 1
ATOM 692 N N . GLU A 1 88 ? 1.627 -0.245 -18.971 1.00 95.50 88 GLU A N 1
ATOM 693 C CA . GLU A 1 88 ? 1.966 -1.599 -19.437 1.00 95.50 88 GLU A CA 1
ATOM 694 C C . GLU A 1 88 ? 2.753 -2.396 -18.379 1.00 95.50 88 GLU A C 1
ATOM 696 O O . GLU A 1 88 ? 2.604 -3.613 -18.263 1.00 95.50 88 GLU A O 1
ATOM 701 N N . CYS A 1 89 ? 3.571 -1.721 -17.561 1.00 95.88 89 CYS A N 1
ATOM 702 C CA . CYS A 1 89 ? 4.258 -2.373 -16.444 1.00 95.88 89 CYS A CA 1
ATOM 703 C C . CYS A 1 89 ? 3.250 -2.836 -15.390 1.00 95.88 89 CYS A C 1
ATOM 705 O O . CYS A 1 89 ? 3.361 -3.955 -14.892 1.00 95.88 89 CYS A O 1
ATOM 707 N N . VAL A 1 90 ? 2.239 -2.011 -15.109 1.00 97.00 90 VAL A N 1
ATOM 708 C CA . VAL A 1 90 ? 1.151 -2.362 -14.189 1.00 97.00 90 VAL A CA 1
ATOM 709 C C . VAL A 1 90 ? 0.305 -3.509 -14.749 1.00 97.00 90 VAL A C 1
ATOM 711 O O . VAL A 1 90 ? -0.013 -4.435 -14.010 1.00 97.00 90 VAL A O 1
ATOM 714 N N . ASP A 1 91 ? 0.026 -3.529 -16.057 1.00 97.62 91 ASP A N 1
ATOM 715 C CA . ASP A 1 91 ? -0.670 -4.646 -16.713 1.00 97.62 91 ASP A CA 1
ATOM 716 C C . ASP A 1 91 ? 0.069 -5.983 -16.512 1.00 97.62 91 ASP A C 1
ATOM 718 O O . ASP A 1 91 ? -0.555 -7.000 -16.201 1.00 97.62 91 ASP A O 1
ATOM 722 N N . TRP A 1 92 ? 1.402 -5.994 -16.653 1.00 97.38 92 TRP A N 1
ATOM 723 C CA . TRP A 1 92 ? 2.220 -7.181 -16.376 1.00 97.38 92 TRP A CA 1
ATOM 724 C C . TRP A 1 92 ? 2.208 -7.576 -14.898 1.00 97.38 92 TRP A C 1
ATOM 726 O O . TRP A 1 92 ? 2.080 -8.760 -14.588 1.00 97.38 92 TRP A O 1
ATOM 736 N N . GLN A 1 93 ? 2.323 -6.604 -13.991 1.00 97.31 93 GLN A N 1
ATOM 737 C CA . GLN A 1 93 ? 2.286 -6.845 -12.546 1.00 97.31 93 GLN A CA 1
ATOM 738 C C . GLN A 1 93 ? 0.951 -7.456 -12.113 1.00 97.31 93 GLN A C 1
ATOM 740 O O . GLN A 1 93 ? 0.953 -8.457 -11.399 1.00 97.31 93 GLN A O 1
ATOM 745 N N . ILE A 1 94 ? -0.170 -6.910 -12.595 1.00 97.94 94 ILE A N 1
ATOM 746 C CA . ILE A 1 94 ? -1.513 -7.444 -12.349 1.00 97.94 94 ILE A CA 1
ATOM 747 C C . ILE A 1 94 ? -1.619 -8.861 -12.887 1.00 97.94 94 ILE A C 1
ATOM 749 O O . ILE A 1 94 ? -2.005 -9.760 -12.145 1.00 97.94 94 ILE A O 1
ATOM 753 N N . LYS A 1 95 ? -1.228 -9.079 -14.150 1.00 97.75 95 LYS A N 1
ATOM 754 C CA . LYS A 1 95 ? -1.266 -10.407 -14.766 1.00 97.75 95 LYS A CA 1
ATOM 755 C C . LYS A 1 95 ? -0.548 -11.438 -13.903 1.00 97.75 95 LYS A C 1
ATOM 757 O O . LYS A 1 95 ? -1.119 -12.480 -13.602 1.00 97.75 95 LYS A O 1
ATOM 762 N N . TRP A 1 96 ? 0.688 -11.152 -13.506 1.00 97.69 96 TRP A N 1
ATOM 763 C CA . TRP A 1 96 ? 1.470 -12.080 -12.696 1.00 97.69 96 TRP A CA 1
ATOM 764 C C . TRP A 1 96 ? 0.900 -12.267 -1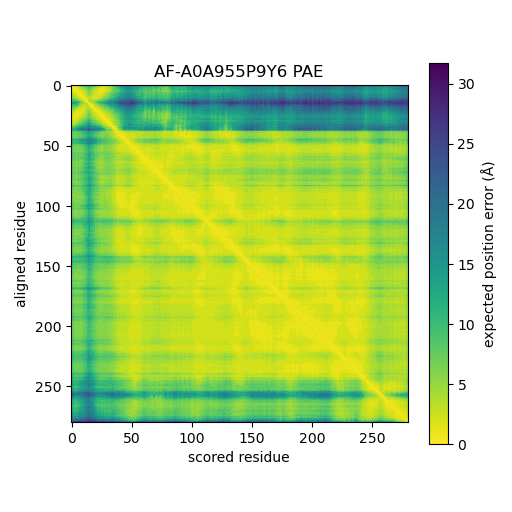1.296 1.00 97.69 96 TRP A C 1
ATOM 766 O O . TRP A 1 96 ? 0.915 -13.391 -10.806 1.00 97.69 96 TRP A O 1
ATOM 776 N N . ALA A 1 97 ? 0.380 -11.212 -10.671 1.00 98.06 97 ALA A N 1
ATOM 777 C CA . ALA A 1 97 ? -0.233 -11.299 -9.352 1.00 98.06 97 ALA A CA 1
ATOM 778 C C . ALA A 1 97 ? -1.437 -12.252 -9.362 1.00 98.06 97 ALA A C 1
ATOM 780 O O . ALA A 1 97 ? -1.437 -13.265 -8.659 1.00 98.06 9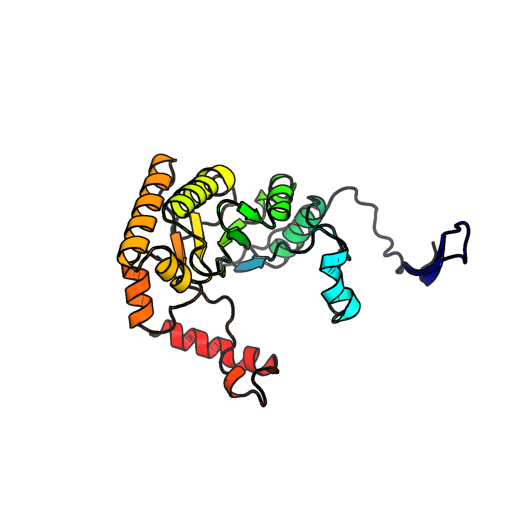7 ALA A O 1
ATOM 781 N N . VAL A 1 98 ? -2.419 -11.982 -10.224 1.00 98.06 98 VAL A N 1
ATOM 782 C CA . VAL A 1 98 ? -3.689 -12.720 -10.225 1.00 98.06 98 VAL A CA 1
ATOM 783 C C . VAL A 1 98 ? -3.536 -14.149 -10.754 1.00 98.06 98 VAL A C 1
ATOM 785 O O . VAL A 1 98 ? -4.222 -15.053 -10.283 1.00 98.06 98 VAL A O 1
ATOM 788 N N . GLU A 1 99 ? -2.588 -14.395 -11.667 1.00 98.25 99 GLU A N 1
ATOM 789 C CA . GLU A 1 99 ? -2.234 -15.748 -12.137 1.00 98.25 99 GLU A CA 1
ATOM 790 C C . GLU A 1 99 ? -1.424 -16.558 -11.112 1.00 98.25 99 GLU A C 1
ATOM 792 O O . GLU A 1 99 ? -1.138 -17.728 -11.350 1.00 98.25 99 GLU A O 1
ATOM 797 N N . ASN A 1 100 ? -1.057 -15.962 -9.974 1.00 97.62 100 ASN A N 1
ATOM 798 C CA . ASN A 1 100 ? -0.404 -16.641 -8.851 1.00 97.62 100 ASN A CA 1
ATOM 799 C C . ASN A 1 100 ? -1.213 -16.515 -7.546 1.00 97.62 100 ASN A C 1
ATOM 801 O O . ASN A 1 100 ? -0.682 -16.755 -6.464 1.00 97.62 100 ASN A O 1
ATOM 805 N N . GLY A 1 101 ? -2.500 -16.164 -7.644 1.00 97.44 101 GLY A N 1
ATOM 806 C CA . GLY A 1 101 ? -3.428 -16.134 -6.510 1.00 97.44 101 GLY A CA 1
ATOM 807 C C . GLY A 1 101 ? -3.317 -14.906 -5.603 1.00 97.44 101 GLY A C 1
ATOM 808 O O . GLY A 1 101 ? -3.965 -14.884 -4.563 1.00 97.44 101 GLY A O 1
ATOM 809 N N . ILE A 1 102 ? -2.535 -13.883 -5.969 1.00 98.31 102 ILE A N 1
ATOM 810 C CA . ILE A 1 102 ? -2.567 -12.587 -5.278 1.00 98.31 102 ILE A CA 1
ATOM 811 C C . ILE A 1 102 ? -3.796 -11.829 -5.775 1.00 98.31 102 ILE A C 1
ATOM 813 O O . ILE A 1 102 ? -3.905 -11.520 -6.962 1.00 98.31 102 ILE A O 1
ATOM 817 N N . THR A 1 103 ? -4.716 -11.521 -4.865 1.00 97.31 103 THR A N 1
ATOM 818 C CA . THR A 1 103 ? -5.991 -10.870 -5.196 1.00 97.31 103 THR A CA 1
ATOM 819 C C . THR A 1 103 ? -5.985 -9.374 -4.906 1.00 97.31 103 THR A C 1
ATOM 821 O O . THR A 1 103 ? -6.876 -8.660 -5.370 1.00 97.31 103 THR A O 1
ATOM 824 N N . CYS A 1 104 ? -4.992 -8.885 -4.158 1.00 98.00 104 CYS A N 1
ATOM 825 C CA . CYS A 1 104 ? -4.927 -7.497 -3.725 1.00 98.00 104 CYS A CA 1
ATOM 826 C C . CYS A 1 104 ? -3.486 -6.988 -3.586 1.00 98.00 104 CYS A C 1
ATOM 828 O O . CYS A 1 104 ? -2.607 -7.717 -3.121 1.00 98.00 104 CYS A O 1
ATOM 830 N N . PHE A 1 105 ? -3.259 -5.716 -3.916 1.00 98.56 105 PHE A N 1
ATOM 831 C CA . PHE A 1 105 ? -2.078 -4.976 -3.472 1.00 98.56 105 PHE A CA 1
ATOM 832 C C . PHE A 1 105 ? -2.416 -3.962 -2.377 1.00 98.56 105 PHE A C 1
ATOM 834 O O . PHE A 1 105 ? -3.320 -3.139 -2.526 1.00 98.56 105 PHE A O 1
ATOM 841 N N . LEU A 1 106 ? -1.633 -3.988 -1.299 1.00 98.44 106 LEU A N 1
ATOM 842 C CA . LEU A 1 106 ? -1.577 -2.930 -0.293 1.00 98.44 106 LEU A CA 1
ATOM 843 C C . LEU A 1 106 ? -0.459 -1.981 -0.709 1.00 98.44 106 LEU A C 1
ATOM 845 O O . LEU A 1 106 ? 0.719 -2.302 -0.566 1.00 98.44 106 LEU A O 1
ATOM 849 N N . VAL A 1 107 ? -0.835 -0.865 -1.322 1.00 98.38 107 VAL A N 1
ATOM 850 C CA . VAL A 1 107 ? 0.105 0.012 -2.020 1.00 98.38 107 VAL A CA 1
ATOM 851 C C . VAL A 1 107 ? 0.580 1.101 -1.074 1.00 98.38 107 VAL A C 1
ATOM 853 O O . VAL A 1 107 ? -0.248 1.845 -0.537 1.00 98.38 107 VAL A O 1
ATOM 856 N N . ASP A 1 108 ? 1.898 1.214 -0.913 1.00 98.00 108 ASP A N 1
ATOM 857 C CA . ASP A 1 108 ? 2.504 2.254 -0.093 1.00 98.00 108 ASP A CA 1
ATOM 858 C C . ASP A 1 108 ? 2.064 3.633 -0.593 1.00 98.00 108 ASP A C 1
ATOM 860 O O . ASP A 1 108 ? 2.156 3.981 -1.775 1.00 98.00 108 ASP A O 1
ATOM 864 N N . TRP A 1 109 ? 1.589 4.433 0.346 1.00 98.31 109 TRP A N 1
ATOM 865 C CA . TRP A 1 109 ? 1.035 5.751 0.125 1.00 98.31 109 TRP A CA 1
ATOM 866 C C . TRP A 1 109 ? 1.681 6.723 1.102 1.00 98.31 109 TRP A C 1
ATOM 868 O O . TRP A 1 109 ? 1.872 6.403 2.275 1.00 98.31 109 TRP A O 1
ATOM 878 N N . TYR A 1 110 ? 2.022 7.918 0.625 1.00 97.25 110 TYR A N 1
ATOM 879 C CA . TYR A 1 110 ? 2.816 8.878 1.385 1.00 97.25 110 TYR A CA 1
ATOM 880 C C . TYR A 1 110 ? 2.170 10.251 1.374 1.00 97.25 110 TYR A C 1
ATOM 882 O O . TYR A 1 110 ? 1.794 10.759 0.316 1.00 97.25 110 TYR A O 1
ATOM 890 N N . TRP A 1 111 ? 2.151 10.878 2.546 1.00 95.94 111 TRP A N 1
ATOM 891 C CA . TRP A 1 111 ? 1.762 12.267 2.734 1.00 95.94 111 TRP A CA 1
ATOM 892 C C . TRP A 1 111 ? 2.594 12.899 3.832 1.00 95.94 111 TRP A C 1
ATOM 894 O O . TRP A 1 111 ? 2.690 12.338 4.921 1.00 95.94 111 TRP A O 1
ATOM 904 N N . ILE A 1 112 ? 3.160 14.069 3.558 1.00 93.88 112 ILE A N 1
ATOM 905 C CA . ILE A 1 112 ? 3.924 14.853 4.526 1.00 93.88 112 ILE A CA 1
ATOM 906 C C . ILE A 1 112 ? 3.679 16.341 4.271 1.00 93.88 112 ILE A C 1
ATOM 908 O O . ILE A 1 112 ? 3.836 16.808 3.143 1.00 93.88 112 ILE A O 1
ATOM 912 N N . GLN A 1 113 ? 3.272 17.083 5.308 1.00 89.50 113 GLN A N 1
ATOM 913 C CA . GLN A 1 113 ? 3.072 18.540 5.253 1.00 89.50 113 GLN A CA 1
ATOM 914 C C . GLN A 1 113 ? 2.272 19.009 4.017 1.00 89.50 113 GLN A C 1
ATOM 916 O O . GLN A 1 113 ? 2.745 19.818 3.212 1.00 89.50 113 GLN A O 1
ATOM 921 N N . GLY A 1 114 ? 1.074 18.449 3.831 1.00 88.19 114 GLY A N 1
ATOM 922 C CA . GLY A 1 114 ? 0.182 18.787 2.719 1.00 88.19 114 GLY A CA 1
ATOM 923 C C . GLY A 1 114 ? 0.597 18.273 1.333 1.00 88.19 114 GLY A C 1
ATOM 924 O O . GLY A 1 114 ? 0.021 18.708 0.335 1.00 88.19 114 GLY A O 1
ATOM 925 N N . LYS A 1 115 ? 1.611 17.402 1.223 1.00 91.19 115 LYS A N 1
ATOM 926 C CA . LYS A 1 115 ? 2.121 16.912 -0.069 1.00 91.19 115 LYS A CA 1
ATOM 927 C C . LYS A 1 115 ? 2.134 15.398 -0.152 1.00 91.19 115 LYS A C 1
ATOM 929 O O . LYS A 1 115 ? 2.643 14.721 0.737 1.00 91.19 115 LYS A O 1
ATOM 934 N N . GLN A 1 116 ? 1.652 14.891 -1.282 1.00 94.00 116 GLN A N 1
ATOM 935 C CA . GLN A 1 116 ? 1.724 13.480 -1.630 1.00 94.00 116 GLN A CA 1
ATOM 936 C C . GLN A 1 116 ? 3.020 13.157 -2.390 1.00 94.00 116 GLN A C 1
ATOM 938 O O . GLN A 1 116 ? 3.510 13.969 -3.181 1.00 94.00 116 GLN A O 1
ATOM 943 N N . HIS A 1 117 ? 3.549 11.949 -2.196 1.00 94.38 117 HIS A N 1
ATOM 944 C CA . HIS A 1 117 ? 4.736 11.446 -2.892 1.00 94.38 117 HIS A CA 1
ATOM 945 C C . HIS A 1 117 ? 4.490 10.059 -3.498 1.00 94.38 117 HIS A C 1
ATOM 947 O O . HIS A 1 117 ? 3.580 9.349 -3.082 1.00 94.38 117 HIS A O 1
ATOM 953 N N . LEU A 1 118 ? 5.319 9.685 -4.484 1.00 95.81 118 LEU A N 1
ATOM 954 C CA . LEU A 1 118 ? 5.303 8.369 -5.146 1.00 95.81 118 LEU A CA 1
ATOM 955 C C . LEU A 1 118 ? 3.938 7.979 -5.750 1.00 95.81 118 LEU A C 1
ATOM 957 O O . LEU A 1 118 ? 3.496 6.838 -5.681 1.00 95.81 118 LEU A O 1
ATOM 961 N N . THR A 1 119 ? 3.264 8.944 -6.375 1.00 96.00 119 THR A N 1
ATOM 962 C CA . THR A 1 119 ? 1.894 8.784 -6.895 1.00 96.00 119 THR A CA 1
ATOM 963 C C . THR A 1 119 ? 1.816 8.043 -8.230 1.00 96.00 119 THR A C 1
ATOM 965 O O . THR A 1 119 ? 0.748 7.582 -8.633 1.00 96.00 119 THR A O 1
ATOM 968 N N . HIS A 1 120 ? 2.941 7.930 -8.937 1.00 96.31 120 HIS A N 1
ATOM 969 C CA . HIS A 1 120 ? 3.006 7.510 -10.338 1.00 96.31 120 HIS A CA 1
ATOM 970 C C . HIS A 1 120 ? 2.455 6.104 -10.579 1.00 96.31 120 HIS A C 1
ATOM 972 O O . HIS A 1 120 ? 1.860 5.888 -11.631 1.00 96.31 120 HIS A O 1
ATOM 978 N N . TRP A 1 121 ? 2.578 5.176 -9.622 1.00 97.44 121 TRP A N 1
ATOM 979 C CA . TRP A 1 121 ? 2.013 3.835 -9.783 1.00 97.44 121 TRP A CA 1
ATOM 980 C C . TRP A 1 121 ? 0.483 3.859 -9.777 1.00 97.44 121 TRP A C 1
ATOM 982 O O . TRP A 1 121 ? -0.132 3.285 -10.667 1.00 97.44 121 TRP A O 1
ATOM 992 N N . PHE A 1 122 ? -0.153 4.583 -8.847 1.00 96.50 122 PHE A N 1
ATOM 993 C CA . PHE A 1 122 ? -1.613 4.734 -8.849 1.00 96.50 122 PHE A CA 1
ATOM 994 C C . PHE A 1 122 ? -2.108 5.444 -10.115 1.00 96.50 122 PHE A C 1
ATOM 996 O O . PHE A 1 122 ? -3.138 5.069 -10.674 1.00 96.50 122 PHE A O 1
ATOM 1003 N N . GLU A 1 123 ? -1.364 6.437 -10.609 1.00 96.56 123 GLU A N 1
ATOM 1004 C CA . GLU A 1 123 ? -1.694 7.119 -11.865 1.00 96.56 123 GLU A CA 1
ATOM 1005 C C . GLU A 1 123 ? -1.532 6.221 -13.102 1.00 96.56 123 GLU A C 1
ATOM 1007 O O . GLU A 1 123 ? -2.280 6.366 -14.075 1.00 96.56 123 GLU A O 1
ATOM 1012 N N . ALA A 1 124 ? -0.595 5.272 -13.066 1.00 97.25 124 ALA A N 1
ATOM 1013 C CA . ALA A 1 124 ? -0.450 4.231 -14.078 1.00 97.25 124 ALA A CA 1
ATOM 1014 C C . ALA A 1 124 ? -1.557 3.171 -13.959 1.00 97.25 124 ALA A C 1
ATOM 1016 O O . ALA A 1 124 ? -2.191 2.840 -14.959 1.00 97.25 124 ALA A O 1
ATOM 1017 N N . TYR A 1 125 ? -1.870 2.715 -12.744 1.00 97.06 125 TYR A N 1
ATOM 1018 C CA . TYR A 1 125 ? -2.950 1.774 -12.437 1.00 97.06 125 TYR A CA 1
ATOM 1019 C C . TYR A 1 125 ? -4.313 2.288 -12.907 1.00 97.06 125 TYR A C 1
ATOM 1021 O O . TYR A 1 125 ? -5.048 1.568 -13.579 1.00 97.06 125 TYR A O 1
ATOM 1029 N N . LYS A 1 126 ? -4.631 3.570 -12.687 1.00 95.50 126 LYS A N 1
ATOM 1030 C CA . LYS A 1 126 ? -5.865 4.188 -13.209 1.00 95.50 126 LYS A CA 1
ATOM 1031 C C . LYS A 1 126 ? -5.972 4.107 -14.739 1.00 95.50 126 LYS A C 1
ATOM 1033 O O . LYS A 1 126 ? -7.076 4.202 -15.265 1.00 95.50 126 LYS A O 1
ATOM 1038 N N . LYS A 1 127 ? -4.863 3.927 -15.459 1.00 96.56 127 LYS A N 1
ATOM 1039 C CA . LYS A 1 127 ? -4.806 3.790 -16.926 1.00 96.56 127 LYS A CA 1
ATOM 1040 C C . LYS A 1 127 ? -4.549 2.352 -17.390 1.00 96.56 127 LYS A C 1
ATOM 1042 O O . LYS A 1 127 ? -4.611 2.103 -18.591 1.00 96.56 127 LYS A O 1
ATOM 1047 N N . SER A 1 128 ? -4.248 1.436 -16.470 1.00 96.25 128 SER A N 1
ATOM 1048 C CA . SER A 1 128 ? -4.000 0.028 -16.766 1.00 96.25 128 SER A CA 1
ATOM 1049 C C . SER A 1 128 ? -5.264 -0.616 -17.326 1.00 96.25 128 SER A C 1
ATOM 1051 O O . SER A 1 128 ? -6.384 -0.355 -16.877 1.00 96.25 128 SER A O 1
ATOM 1053 N N . LYS A 1 129 ? -5.069 -1.466 -18.333 1.00 96.31 129 LYS A N 1
ATOM 1054 C CA . LYS A 1 129 ? -6.144 -2.185 -19.010 1.00 96.31 129 LYS A CA 1
ATOM 1055 C C . LYS A 1 129 ? -6.770 -3.245 -18.108 1.00 96.31 129 LYS A C 1
ATOM 1057 O O . LYS A 1 129 ? -7.958 -3.525 -18.244 1.00 96.31 129 LYS A O 1
ATOM 1062 N N . TYR A 1 130 ? -5.967 -3.828 -17.222 1.00 97.25 130 TYR A N 1
ATOM 1063 C CA . TYR A 1 130 ? -6.364 -4.930 -16.344 1.00 97.25 130 TYR A CA 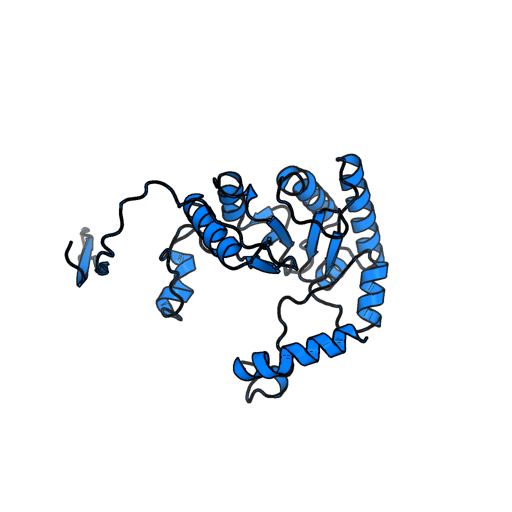1
ATOM 1064 C C . TYR A 1 130 ? -6.576 -4.497 -14.895 1.00 97.25 130 TYR A C 1
ATOM 1066 O O . TYR A 1 130 ? -6.723 -5.344 -14.024 1.00 97.25 130 TYR A O 1
ATOM 1074 N N . ARG A 1 131 ? -6.624 -3.186 -14.622 1.00 95.88 131 ARG A N 1
ATOM 1075 C CA . ARG A 1 131 ? -6.764 -2.634 -13.265 1.00 95.88 131 ARG A CA 1
ATOM 1076 C C . ARG A 1 131 ? -7.910 -3.266 -12.468 1.00 95.88 131 ARG A C 1
ATOM 10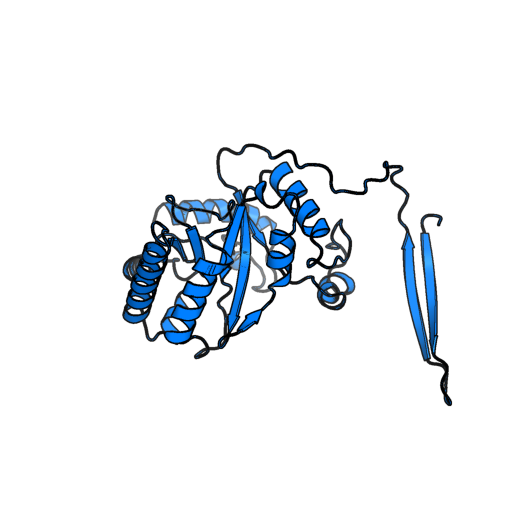78 O O . ARG A 1 131 ? -7.761 -3.490 -11.280 1.00 95.88 131 ARG A O 1
ATOM 1085 N N . ASP A 1 132 ? -9.019 -3.599 -13.128 1.00 95.56 132 ASP A N 1
ATOM 1086 C CA . ASP A 1 132 ? -10.199 -4.121 -12.442 1.00 95.56 132 ASP A CA 1
ATOM 1087 C C . ASP A 1 132 ? -10.059 -5.619 -12.067 1.00 95.56 132 ASP A C 1
ATOM 1089 O O . ASP A 1 132 ? -10.838 -6.106 -11.250 1.00 95.56 132 ASP A O 1
ATOM 1093 N N . ASP A 1 133 ? -9.050 -6.334 -12.593 1.00 96.75 133 ASP A N 1
ATOM 1094 C CA . ASP A 1 133 ? -8.760 -7.743 -12.265 1.00 96.75 133 ASP A CA 1
ATOM 1095 C C . ASP A 1 133 ? -8.042 -7.915 -10.905 1.00 96.75 133 ASP A C 1
ATOM 1097 O O . ASP A 1 133 ? -8.028 -9.019 -10.361 1.00 96.75 133 ASP A O 1
ATOM 1101 N N . LEU A 1 134 ? -7.452 -6.851 -10.340 1.00 97.62 134 LEU A N 1
ATOM 1102 C CA . LEU A 1 134 ? -6.719 -6.870 -9.067 1.00 97.62 134 LEU A CA 1
ATOM 1103 C C . LEU A 1 134 ? -7.288 -5.822 -8.106 1.00 97.62 134 LEU A C 1
ATOM 1105 O O . LEU A 1 134 ? -7.471 -4.666 -8.480 1.00 97.62 134 LEU A O 1
ATOM 1109 N N . LYS A 1 135 ? -7.522 -6.195 -6.844 1.00 97.94 135 LYS A N 1
ATOM 1110 C CA . LYS A 1 135 ? -7.940 -5.223 -5.829 1.00 97.94 135 LYS A CA 1
ATOM 1111 C C . LYS A 1 135 ? -6.762 -4.358 -5.366 1.00 97.94 135 LYS A C 1
ATOM 1113 O O . LYS A 1 135 ? -5.614 -4.799 -5.367 1.00 97.94 135 LYS A O 1
ATOM 1118 N N . VAL A 1 136 ? -7.035 -3.140 -4.908 1.00 98.56 136 VAL A N 1
ATOM 1119 C CA . VAL A 1 136 ? -6.020 -2.255 -4.313 1.00 98.56 136 VAL A CA 1
ATOM 1120 C C . VAL A 1 136 ? -6.520 -1.618 -3.025 1.00 98.56 136 VAL A C 1
ATOM 1122 O O . VAL A 1 136 ? -7.676 -1.218 -2.939 1.00 98.56 136 VAL A O 1
ATOM 1125 N N . ALA A 1 137 ? -5.646 -1.476 -2.036 1.00 98.56 137 ALA A N 1
ATOM 1126 C CA . ALA A 1 137 ? -5.896 -0.694 -0.828 1.00 98.56 137 ALA A CA 1
ATOM 1127 C C . ALA A 1 137 ? -4.723 0.248 -0.560 1.00 98.56 137 ALA A C 1
ATOM 1129 O O . ALA A 1 137 ? -3.595 -0.006 -0.986 1.00 98.56 137 ALA A O 1
ATOM 1130 N N . ILE A 1 138 ? -4.988 1.327 0.172 1.00 98.69 138 ILE A N 1
ATOM 1131 C CA . ILE A 1 138 ? -3.926 2.211 0.652 1.00 98.69 138 ILE A CA 1
ATOM 1132 C C . ILE A 1 138 ? -3.253 1.571 1.861 1.00 98.69 138 ILE A C 1
ATOM 1134 O O . ILE A 1 138 ? -3.920 1.238 2.842 1.00 98.69 138 ILE A O 1
ATOM 1138 N N . MET A 1 139 ? -1.927 1.484 1.805 1.00 98.25 139 MET A N 1
ATOM 1139 C CA . MET A 1 139 ? -1.072 1.333 2.971 1.00 98.25 139 MET A CA 1
ATOM 1140 C C . MET A 1 139 ? -0.336 2.647 3.201 1.00 98.25 139 MET A C 1
ATOM 1142 O O . MET A 1 139 ? 0.590 2.992 2.476 1.00 98.25 139 MET A O 1
ATOM 1146 N N . TRP A 1 140 ? -0.776 3.441 4.171 1.00 98.12 140 TRP A N 1
ATOM 1147 C CA . TRP A 1 140 ? -0.112 4.695 4.478 1.00 98.12 140 TRP A CA 1
ATOM 1148 C C . TRP A 1 140 ? 1.159 4.436 5.279 1.00 98.12 140 TRP A C 1
ATOM 1150 O O . TRP A 1 140 ? 1.125 4.165 6.479 1.00 98.12 140 TRP A O 1
ATOM 1160 N N . ALA A 1 141 ? 2.290 4.615 4.605 1.00 96.69 141 ALA A N 1
ATOM 1161 C CA . ALA A 1 141 ? 3.629 4.613 5.164 1.00 96.69 141 ALA A CA 1
ATOM 1162 C C . ALA A 1 141 ? 3.900 5.906 5.968 1.00 96.69 141 ALA A C 1
ATOM 1164 O O . ALA A 1 141 ? 4.730 6.735 5.600 1.00 96.69 141 ALA A O 1
ATOM 1165 N N . ASN A 1 142 ? 3.168 6.111 7.068 1.00 95.19 142 ASN A N 1
ATOM 1166 C CA . ASN A 1 142 ? 3.131 7.358 7.844 1.00 95.19 142 ASN A CA 1
ATOM 1167 C C . ASN A 1 142 ? 4.326 7.572 8.801 1.00 95.19 142 ASN A C 1
ATOM 1169 O O . ASN A 1 142 ? 4.202 8.301 9.784 1.00 95.19 142 ASN A O 1
ATOM 1173 N N . HIS A 1 143 ? 5.486 6.971 8.526 1.00 91.81 143 HIS A N 1
ATOM 1174 C CA . HIS A 1 143 ? 6.716 7.110 9.322 1.00 91.81 143 HIS A CA 1
ATOM 1175 C C . HIS A 1 143 ? 7.454 8.434 9.054 1.00 91.81 143 HIS A C 1
ATOM 1177 O O . HIS A 1 143 ? 8.642 8.469 8.729 1.00 91.81 143 HIS A O 1
ATOM 1183 N N . ASN A 1 144 ? 6.724 9.540 9.162 1.00 91.44 144 ASN A N 1
ATOM 1184 C CA . ASN A 1 144 ? 7.238 10.884 8.935 1.00 91.44 144 ASN A CA 1
ATOM 1185 C C . ASN A 1 144 ? 7.946 11.445 10.185 1.00 91.44 144 ASN A C 1
ATOM 1187 O O . ASN A 1 144 ? 7.740 10.944 11.292 1.00 91.44 144 ASN A O 1
ATOM 1191 N N . PRO A 1 145 ? 8.762 12.508 10.044 1.00 93.25 145 PRO A N 1
ATOM 1192 C CA . PRO A 1 145 ? 9.276 13.251 11.191 1.00 93.25 145 PRO A CA 1
ATOM 1193 C C . PRO A 1 145 ? 8.143 13.772 12.100 1.00 93.25 145 PRO A C 1
ATOM 1195 O O . PRO A 1 145 ? 7.089 14.140 11.577 1.00 93.25 145 PRO A O 1
ATOM 1198 N N . PRO A 1 146 ? 8.355 13.883 13.424 1.00 92.81 146 PRO A N 1
ATOM 1199 C CA . PRO A 1 146 ? 7.350 14.424 14.339 1.00 92.81 146 PRO A CA 1
ATOM 1200 C C . PRO A 1 146 ? 6.913 15.851 13.983 1.00 92.81 146 PRO A C 1
ATOM 1202 O O . PRO A 1 146 ? 7.718 16.665 13.520 1.00 92.81 146 PRO A O 1
ATOM 1205 N N . GLY A 1 147 ? 5.649 16.170 14.251 1.00 93.38 147 GLY A N 1
ATOM 1206 C CA . GLY A 1 147 ? 5.040 17.476 14.008 1.00 93.38 147 GLY A CA 1
ATOM 1207 C C . GLY A 1 147 ? 4.788 17.771 12.529 1.00 93.38 147 GLY A C 1
ATOM 1208 O O . GLY A 1 147 ? 4.786 18.939 12.132 1.00 93.38 147 GLY A O 1
ATOM 1209 N N . THR A 1 148 ? 4.622 16.740 11.696 1.00 93.38 148 THR A N 1
ATOM 1210 C CA . THR A 1 148 ? 4.407 16.897 10.244 1.00 93.38 148 THR A CA 1
ATOM 1211 C C . THR A 1 148 ? 3.001 16.521 9.784 1.00 93.38 148 THR A C 1
ATOM 1213 O O . THR A 1 148 ? 2.721 16.588 8.580 1.00 93.38 148 THR A O 1
ATOM 1216 N N . HIS A 1 149 ? 2.115 16.181 10.723 1.00 95.31 149 HIS A N 1
ATOM 1217 C CA . HIS A 1 149 ? 0.731 15.839 10.453 1.00 95.31 149 HIS A CA 1
ATOM 1218 C C . HIS A 1 149 ? -0.246 16.506 11.436 1.00 95.31 149 HIS A C 1
ATOM 1220 O O . HIS A 1 149 ? -0.349 16.143 12.599 1.00 95.31 149 HIS A O 1
ATOM 1226 N N . SER A 1 150 ? -0.994 17.506 10.976 1.00 95.62 150 SER A N 1
ATOM 1227 C CA . SER A 1 150 ? -1.988 18.200 11.805 1.00 95.62 150 SER A CA 1
ATOM 1228 C C . SER A 1 150 ? -3.395 17.591 11.692 1.00 95.62 150 SER A C 1
ATOM 1230 O O . SER A 1 150 ? -3.690 16.820 10.781 1.00 95.62 150 SER A O 1
ATOM 1232 N N . ARG A 1 151 ? -4.329 18.014 12.559 1.00 96.75 151 ARG A N 1
ATOM 1233 C CA . ARG A 1 151 ? -5.770 17.730 12.382 1.00 96.75 151 ARG A CA 1
ATOM 1234 C C . ARG A 1 151 ? -6.325 18.243 11.053 1.00 96.75 151 ARG A C 1
ATOM 1236 O O . ARG A 1 151 ? -7.267 17.665 10.521 1.00 96.75 151 ARG A O 1
ATOM 1243 N N . GLU A 1 152 ? -5.775 19.335 10.533 1.00 96.25 152 GLU A N 1
ATOM 1244 C CA . GLU A 1 152 ? -6.146 19.848 9.217 1.00 96.25 152 GLU A CA 1
ATOM 1245 C C . GLU A 1 152 ? -5.615 18.953 8.100 1.00 96.25 152 GLU A C 1
ATOM 1247 O O . GLU A 1 152 ? -6.389 18.579 7.220 1.00 96.25 152 GLU A O 1
ATOM 1252 N N . ASP A 1 153 ? -4.356 18.513 8.191 1.00 96.19 153 ASP A N 1
ATOM 1253 C CA . ASP A 1 153 ? -3.815 17.516 7.265 1.00 96.19 153 ASP A CA 1
ATOM 1254 C C . ASP A 1 153 ? -4.642 16.228 7.293 1.00 96.19 153 ASP A C 1
ATOM 1256 O O . ASP A 1 153 ? -4.938 15.691 6.233 1.00 96.19 153 ASP A O 1
ATOM 1260 N N . TRP A 1 154 ? -5.064 15.745 8.467 1.00 97.81 154 TRP A N 1
ATOM 1261 C CA . TRP A 1 154 ? -5.886 14.535 8.574 1.00 97.81 154 TRP A CA 1
ATOM 1262 C C . TRP A 1 154 ? -7.199 14.646 7.784 1.00 97.81 154 TRP A C 1
ATOM 1264 O O . TRP A 1 154 ? -7.589 13.713 7.071 1.00 97.81 154 TRP A O 1
ATOM 1274 N N . ARG A 1 155 ? -7.874 15.802 7.867 1.00 98.12 155 ARG A N 1
ATOM 1275 C CA . ARG A 1 155 ? -9.093 16.079 7.089 1.00 98.12 155 ARG A CA 1
ATOM 1276 C C . ARG A 1 155 ? -8.805 16.093 5.590 1.00 98.12 155 ARG A C 1
ATOM 1278 O O . ARG A 1 155 ? -9.541 15.463 4.833 1.00 98.12 155 ARG A O 1
ATOM 1285 N N . GLU A 1 156 ? -7.736 16.759 5.159 1.00 98.25 156 GLU A N 1
ATOM 1286 C CA . GLU A 1 156 ? -7.366 16.811 3.738 1.00 98.25 156 GLU A CA 1
ATOM 1287 C C . GLU A 1 156 ? -6.960 15.436 3.195 1.00 98.25 156 GLU A C 1
ATOM 1289 O O . GLU A 1 156 ? -7.375 15.057 2.101 1.00 98.25 156 GLU A O 1
ATOM 1294 N N . VAL A 1 157 ? -6.232 14.645 3.983 1.00 98.19 157 VAL A N 1
ATOM 1295 C CA . VAL A 1 157 ? -5.882 13.259 3.656 1.00 98.19 157 VAL A CA 1
ATOM 1296 C C . VAL A 1 157 ? -7.139 12.402 3.516 1.00 98.19 157 VAL A C 1
ATOM 1298 O O . VAL A 1 157 ? -7.313 11.727 2.501 1.00 98.19 157 VAL A O 1
ATOM 1301 N N . THR A 1 158 ? -8.053 12.475 4.486 1.00 98.75 158 THR A N 1
ATOM 1302 C CA . THR A 1 158 ? -9.317 11.728 4.448 1.00 98.75 158 THR A CA 1
ATOM 1303 C C . THR A 1 158 ? -10.142 12.098 3.219 1.00 98.75 158 THR A C 1
ATOM 1305 O O . THR A 1 158 ? -10.623 11.222 2.499 1.00 98.75 158 THR A O 1
ATOM 1308 N N . LYS A 1 159 ? -10.282 13.399 2.946 1.00 98.62 159 LYS A N 1
ATOM 1309 C CA . LYS A 1 159 ? -10.964 13.901 1.752 1.00 98.62 159 LYS A CA 1
ATOM 1310 C C . LYS A 1 159 ? -10.317 13.352 0.482 1.00 98.62 159 LYS A C 1
ATOM 1312 O O . LYS A 1 159 ? -11.015 12.855 -0.397 1.00 98.62 159 LYS A O 1
ATOM 1317 N N . HIS A 1 160 ? -8.990 13.377 0.408 1.00 98.31 160 HIS A N 1
ATOM 1318 C CA . HIS A 1 160 ? -8.258 12.876 -0.745 1.00 98.31 160 HIS A CA 1
ATOM 1319 C C . HIS A 1 160 ? -8.457 11.368 -0.955 1.00 98.31 160 HIS A C 1
ATOM 1321 O O . HIS A 1 160 ? -8.633 10.931 -2.092 1.00 98.31 160 HIS A O 1
ATOM 1327 N N . TRP A 1 161 ? -8.501 10.565 0.114 1.00 98.62 161 TRP A N 1
ATOM 1328 C CA . TRP A 1 161 ? -8.863 9.148 0.016 1.00 98.62 161 TRP A CA 1
ATOM 1329 C C . TRP A 1 161 ? -10.246 8.963 -0.602 1.00 98.62 161 TRP A C 1
ATOM 1331 O O . TRP A 1 161 ? -10.378 8.252 -1.602 1.00 98.62 161 TRP A O 1
ATOM 1341 N N . ILE A 1 162 ? -11.249 9.636 -0.031 1.00 98.81 162 ILE A N 1
ATOM 1342 C CA . ILE A 1 162 ? -12.658 9.565 -0.437 1.00 98.81 162 ILE A CA 1
ATOM 1343 C C . ILE A 1 162 ? -12.851 9.980 -1.900 1.00 98.81 162 ILE A C 1
ATOM 1345 O O . ILE A 1 162 ? -13.637 9.359 -2.608 1.00 98.81 162 ILE A O 1
ATOM 1349 N N . GLU A 1 163 ? -12.145 11.009 -2.364 1.00 98.06 163 GLU A N 1
ATOM 1350 C CA . GLU A 1 163 ? -12.311 11.542 -3.718 1.00 98.06 163 GLU A CA 1
ATOM 1351 C C . GLU A 1 163 ? -11.518 10.752 -4.770 1.00 98.06 163 GLU A C 1
ATOM 1353 O O . GLU A 1 163 ? -12.009 10.539 -5.879 1.00 98.06 163 GLU A O 1
ATOM 1358 N N . ALA A 1 164 ? -10.291 10.325 -4.451 1.00 97.25 164 ALA A N 1
ATOM 1359 C CA . ALA A 1 164 ? -9.349 9.831 -5.457 1.00 97.25 164 ALA A CA 1
ATOM 1360 C C . ALA A 1 164 ? -9.130 8.309 -5.459 1.00 97.25 164 ALA A C 1
ATOM 1362 O O . ALA A 1 164 ? -8.643 7.792 -6.471 1.00 97.25 164 ALA A O 1
ATOM 1363 N N . TYR A 1 165 ? -9.459 7.598 -4.371 1.00 97.94 165 TYR A N 1
ATOM 1364 C CA . TYR A 1 165 ? -9.126 6.171 -4.223 1.00 97.94 165 TYR A CA 1
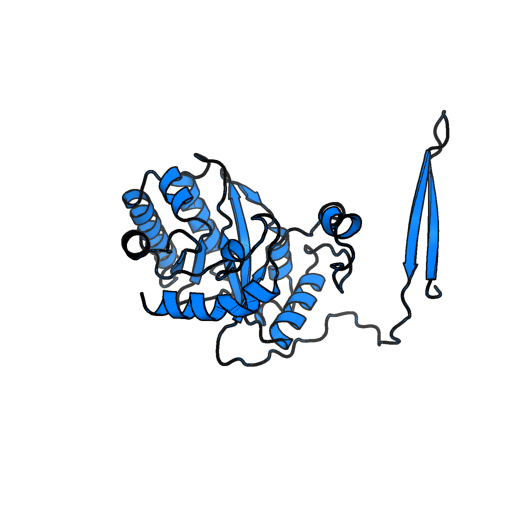ATOM 1365 C C . TYR A 1 165 ? -10.306 5.292 -3.827 1.00 97.94 165 TYR A C 1
ATOM 1367 O O . TYR A 1 165 ? -10.544 4.296 -4.502 1.00 97.94 165 TYR A O 1
ATOM 1375 N N . LEU A 1 166 ? -11.065 5.640 -2.783 1.00 98.44 166 LEU A N 1
ATOM 1376 C CA . LEU A 1 166 ? -12.196 4.811 -2.337 1.00 98.44 166 LEU A CA 1
ATOM 1377 C C . LEU A 1 166 ? -13.257 4.546 -3.435 1.00 98.44 166 LEU A C 1
ATOM 1379 O O . LEU A 1 166 ? -13.875 3.484 -3.390 1.00 98.44 166 LEU A O 1
ATOM 1383 N N . PRO A 1 167 ? -13.471 5.431 -4.439 1.00 97.50 167 PRO A N 1
ATOM 1384 C CA . PRO A 1 167 ? -14.386 5.163 -5.552 1.00 97.50 167 PRO A CA 1
ATOM 1385 C C . PRO A 1 167 ? -13.862 4.167 -6.598 1.00 97.50 167 PRO A C 1
ATOM 1387 O O . PRO A 1 167 ? -14.579 3.872 -7.556 1.00 97.50 167 PRO A O 1
ATOM 1390 N N . LEU A 1 168 ? -12.612 3.695 -6.494 1.00 96.50 168 LEU A N 1
ATOM 1391 C CA . LEU A 1 168 ? -12.067 2.726 -7.446 1.00 96.50 168 LEU A CA 1
ATOM 1392 C C . LEU A 1 168 ? -12.909 1.432 -7.399 1.00 96.50 168 LEU A C 1
ATOM 1394 O O . LEU A 1 168 ? -13.111 0.896 -6.311 1.00 96.50 168 LEU A O 1
ATOM 1398 N N . PRO A 1 169 ? -13.374 0.892 -8.546 1.00 94.00 169 PRO A N 1
ATOM 1399 C CA . PRO A 1 169 ? -14.240 -0.294 -8.565 1.00 94.00 169 PRO A CA 1
ATOM 1400 C C . PRO A 1 169 ? -13.639 -1.511 -7.855 1.00 94.00 169 PRO A C 1
ATOM 1402 O O . PRO A 1 169 ? -14.355 -2.266 -7.203 1.00 94.00 169 PRO A O 1
ATOM 1405 N N . SER A 1 170 ? -12.318 -1.654 -7.948 1.00 95.62 170 SER A N 1
ATOM 1406 C CA . SER A 1 170 ? -11.543 -2.709 -7.295 1.00 95.62 170 SER A CA 1
ATOM 1407 C C . SER A 1 170 ? -10.825 -2.208 -6.037 1.00 95.62 170 SER A C 1
ATOM 1409 O O . SER A 1 170 ? -9.742 -2.683 -5.710 1.00 95.62 170 SER A O 1
ATOM 1411 N N . TYR A 1 171 ? -11.381 -1.233 -5.311 1.00 98.44 171 TYR A N 1
ATOM 1412 C CA . TYR A 1 171 ? -10.840 -0.887 -3.996 1.00 98.44 171 TYR A CA 1
ATOM 1413 C C . TYR A 1 171 ? -11.106 -2.020 -2.994 1.00 98.44 171 TYR A C 1
ATOM 1415 O O . TYR A 1 171 ? -12.207 -2.568 -2.929 1.00 98.44 171 TYR A O 1
ATOM 1423 N N . TYR A 1 172 ? -10.096 -2.393 -2.214 1.00 98.44 172 TYR A N 1
ATOM 1424 C CA . TYR A 1 172 ? -10.192 -3.489 -1.260 1.00 98.44 172 TYR A CA 1
ATOM 1425 C C . TYR A 1 172 ? -11.076 -3.105 -0.071 1.00 98.44 172 TYR A C 1
ATOM 1427 O O . TYR A 1 172 ? -10.925 -2.036 0.530 1.00 98.44 172 TYR A O 1
ATOM 1435 N N . LEU A 1 173 ? -12.000 -4.001 0.275 1.00 98.19 173 LEU A N 1
ATOM 1436 C CA . LEU A 1 173 ? -12.954 -3.804 1.356 1.00 98.19 173 LEU A CA 1
ATOM 1437 C C . LEU A 1 173 ? -12.697 -4.812 2.475 1.00 98.19 173 LEU A C 1
ATOM 1439 O O . LEU A 1 173 ? -12.487 -5.994 2.215 1.00 98.19 173 LEU A O 1
ATOM 1443 N N . VAL A 1 174 ? -12.821 -4.362 3.718 1.00 97.81 174 VAL A N 1
ATOM 1444 C CA . VAL A 1 174 ? -12.906 -5.211 4.911 1.00 97.81 174 VAL A CA 1
ATOM 1445 C C . VAL A 1 174 ? -14.281 -4.968 5.534 1.00 97.81 174 VAL A C 1
ATOM 1447 O O . VAL A 1 174 ? -14.756 -3.839 5.565 1.00 97.81 174 VAL A O 1
ATOM 1450 N N . ASN A 1 175 ? -15.000 -6.026 5.919 1.00 96.38 175 ASN A N 1
ATOM 1451 C CA . ASN A 1 175 ? -16.383 -5.938 6.429 1.00 96.38 175 ASN A CA 1
ATOM 1452 C C . ASN A 1 175 ? -17.327 -5.044 5.586 1.00 96.38 175 ASN A C 1
ATOM 1454 O O . ASN A 1 175 ? -18.178 -4.327 6.119 1.00 96.38 175 ASN A O 1
ATOM 1458 N N . GLY A 1 176 ? -17.157 -5.053 4.259 1.00 97.25 176 GLY A N 1
ATOM 1459 C CA . GLY A 1 176 ? -17.949 -4.245 3.323 1.00 97.25 176 GLY A CA 1
ATOM 1460 C C . GLY A 1 176 ? -17.624 -2.743 3.303 1.00 97.25 176 GLY A C 1
ATOM 1461 O O . GLY A 1 176 ? -18.358 -1.981 2.679 1.00 97.25 176 GLY A O 1
ATOM 1462 N N . ARG A 1 177 ? -16.547 -2.304 3.963 1.00 98.50 177 ARG A N 1
ATOM 1463 C CA . ARG A 1 177 ? -16.080 -0.911 4.020 1.00 98.50 177 ARG A CA 1
ATOM 1464 C C . ARG A 1 177 ? -14.680 -0.779 3.397 1.00 98.50 177 ARG A C 1
ATOM 1466 O O . ARG A 1 177 ? -13.874 -1.693 3.562 1.00 98.50 177 ARG A O 1
ATOM 1473 N N . PRO A 1 178 ? -14.361 0.329 2.702 1.00 98.69 178 PRO A N 1
ATOM 1474 C CA . PRO A 1 178 ? -13.015 0.572 2.187 1.00 98.69 178 PRO A CA 1
ATOM 1475 C C . PRO A 1 178 ? -11.952 0.534 3.288 1.00 98.69 178 PRO A C 1
ATOM 1477 O O . PRO A 1 178 ? -12.111 1.192 4.316 1.00 98.69 178 PRO A O 1
ATOM 1480 N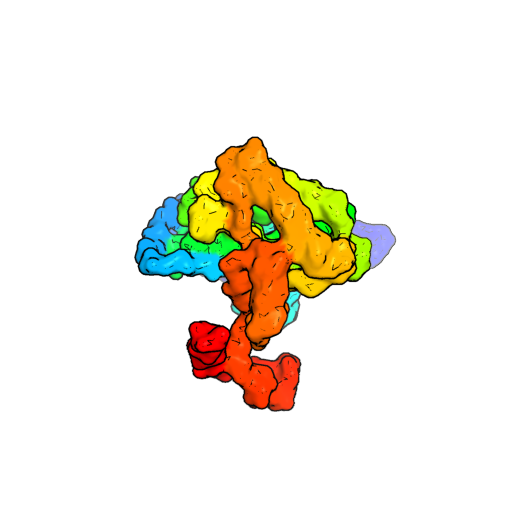 N . ALA A 1 179 ? -10.883 -0.236 3.073 1.00 98.62 179 ALA A N 1
ATOM 1481 C CA . ALA A 1 179 ? -9.828 -0.437 4.063 1.00 98.62 179 ALA A CA 1
ATOM 1482 C C . ALA A 1 179 ? -8.624 0.495 3.851 1.00 98.62 179 ALA A C 1
ATOM 1484 O O . ALA A 1 179 ? -8.088 0.590 2.747 1.00 98.62 179 ALA A O 1
ATOM 1485 N N . ILE A 1 180 ? -8.179 1.135 4.933 1.00 98.81 180 ILE A N 1
ATOM 1486 C CA . ILE A 1 180 ? -6.969 1.953 5.023 1.00 98.81 180 ILE A CA 1
ATOM 1487 C C . ILE A 1 180 ? -6.036 1.312 6.049 1.00 98.81 180 ILE A C 1
ATOM 1489 O O . ILE A 1 180 ? -6.374 1.196 7.228 1.00 98.81 180 ILE A O 1
ATOM 1493 N N . PHE A 1 181 ? -4.848 0.920 5.603 1.00 98.75 181 PHE A N 1
ATOM 1494 C CA . PHE A 1 181 ? -3.816 0.337 6.452 1.00 98.75 181 PHE A CA 1
ATOM 1495 C C . PHE A 1 181 ? -2.859 1.444 6.889 1.00 98.75 181 PHE A C 1
ATOM 1497 O O . PHE A 1 181 ? -2.348 2.185 6.053 1.00 98.75 181 PHE A O 1
ATOM 1504 N N . LEU A 1 182 ? -2.647 1.593 8.193 1.00 98.38 182 LEU A N 1
ATOM 1505 C CA . LEU A 1 182 ? -1.845 2.662 8.785 1.00 98.38 182 LEU A CA 1
ATOM 1506 C C . LEU A 1 182 ? -0.574 2.059 9.380 1.00 98.38 182 LEU A C 1
ATOM 1508 O O . LEU A 1 182 ? -0.654 1.237 10.298 1.00 98.38 182 LEU A O 1
ATOM 1512 N N . TRP A 1 183 ? 0.585 2.467 8.855 1.00 97.50 183 TRP A N 1
ATOM 1513 C CA . TRP A 1 183 ? 1.881 1.902 9.226 1.00 97.50 183 TRP A CA 1
ATOM 1514 C C . TRP A 1 183 ? 2.148 2.000 10.731 1.00 97.50 183 TRP A C 1
ATOM 1516 O O . TRP A 1 183 ? 2.355 0.977 11.372 1.00 97.50 183 TRP A O 1
ATOM 1526 N N . ASP A 1 184 ? 2.128 3.198 11.313 1.00 96.62 184 ASP A N 1
ATOM 1527 C CA . ASP A 1 184 ? 2.477 3.414 12.721 1.00 96.62 184 ASP A CA 1
ATOM 1528 C C . ASP A 1 184 ? 1.435 4.282 13.446 1.00 96.62 184 ASP A C 1
ATOM 1530 O O . ASP A 1 184 ? 1.488 5.517 13.371 1.00 96.62 184 ASP A O 1
ATOM 1534 N N . PRO A 1 185 ? 0.500 3.659 14.189 1.00 97.38 185 PRO A N 1
ATOM 1535 C CA . PRO A 1 185 ? -0.464 4.371 15.024 1.00 97.38 185 PRO A CA 1
ATOM 1536 C C . PRO A 1 185 ? 0.165 5.298 16.074 1.00 97.38 185 PRO A C 1
ATOM 1538 O O . PRO A 1 185 ? -0.464 6.287 16.460 1.00 97.38 185 PRO A O 1
ATOM 1541 N N . ARG A 1 186 ? 1.394 5.018 16.547 1.00 97.31 186 ARG A N 1
ATOM 1542 C CA . ARG A 1 186 ? 2.050 5.839 17.583 1.00 97.31 186 ARG A CA 1
ATOM 1543 C C . ARG A 1 186 ? 2.354 7.230 17.057 1.00 97.31 186 ARG A C 1
ATOM 1545 O O . ARG A 1 186 ? 2.074 8.202 17.746 1.00 97.31 186 ARG A O 1
ATOM 1552 N N . LEU A 1 187 ? 2.830 7.328 15.819 1.00 96.75 187 LEU A N 1
ATOM 1553 C CA . LEU A 1 187 ? 3.143 8.618 15.204 1.00 96.75 187 LEU A CA 1
ATOM 1554 C C . LEU A 1 187 ? 1.884 9.448 14.940 1.00 96.75 187 LEU A C 1
ATOM 1556 O O . LEU A 1 187 ? 1.912 10.659 15.117 1.00 96.75 187 LEU A O 1
ATOM 1560 N N . ILE A 1 188 ? 0.755 8.810 14.609 1.00 97.56 188 ILE A N 1
ATOM 1561 C CA . ILE A 1 188 ? -0.535 9.512 14.490 1.00 97.56 188 ILE A CA 1
ATOM 1562 C C . ILE A 1 188 ? -0.953 10.071 15.855 1.00 97.56 188 ILE A C 1
ATOM 1564 O O . ILE A 1 188 ? -1.353 11.229 15.950 1.00 97.56 188 ILE A O 1
ATOM 1568 N N . ARG A 1 189 ? -0.832 9.281 16.931 1.00 97.75 189 ARG A N 1
ATOM 1569 C CA . ARG A 1 189 ? -1.096 9.764 18.295 1.00 97.75 189 ARG A CA 1
ATOM 1570 C C . ARG A 1 189 ? -0.196 10.934 18.677 1.00 97.75 189 ARG A C 1
ATOM 1572 O O . ARG A 1 189 ? -0.699 11.900 19.240 1.00 97.75 189 ARG A O 1
ATOM 1579 N N . GLU A 1 190 ? 1.105 10.830 18.434 1.00 97.50 190 GLU A N 1
ATOM 1580 C CA . GLU A 1 190 ? 2.077 11.868 18.788 1.00 97.50 190 GLU A CA 1
ATOM 1581 C C . GLU A 1 190 ? 1.760 13.190 18.083 1.00 97.50 190 GLU A C 1
ATOM 1583 O O . GLU A 1 190 ? 1.690 14.230 18.738 1.00 97.50 190 GLU A O 1
ATOM 1588 N N . ASP A 1 191 ? 1.476 13.134 16.782 1.00 96.88 191 ASP A N 1
ATOM 1589 C CA . ASP A 1 191 ? 1.199 14.314 15.966 1.00 96.88 191 ASP A CA 1
ATOM 1590 C C . ASP A 1 191 ? -0.185 14.927 16.238 1.00 96.88 191 ASP A C 1
ATOM 1592 O O . ASP A 1 191 ? -0.325 16.152 16.271 1.00 96.88 191 ASP A O 1
ATOM 1596 N N . LEU A 1 192 ? -1.209 14.103 16.491 1.00 97.94 192 LEU A N 1
ATOM 1597 C CA . LEU A 1 192 ? -2.560 14.599 16.779 1.00 97.94 192 LEU A CA 1
ATOM 1598 C C . LEU A 1 192 ? -2.771 15.007 18.244 1.00 97.94 192 LEU A C 1
ATOM 1600 O O . LEU A 1 192 ? -3.742 15.700 18.533 1.00 97.94 192 LEU A O 1
ATOM 1604 N N . GLY A 1 193 ? -1.879 14.626 19.163 1.00 97.69 193 GLY A N 1
ATOM 1605 C CA . GLY A 1 193 ? -1.968 14.998 20.581 1.00 97.69 193 GLY A CA 1
ATOM 1606 C C . GLY A 1 193 ? -2.627 13.953 21.490 1.00 97.69 193 GLY A C 1
ATOM 1607 O O . GLY A 1 193 ? -3.098 14.286 22.577 1.00 97.69 193 GLY A O 1
ATOM 1608 N N . GLY A 1 194 ? -2.634 12.682 21.082 1.00 98.19 194 GLY A N 1
ATOM 1609 C CA . GLY A 1 194 ? -3.024 11.532 21.901 1.00 98.19 194 GLY A CA 1
ATOM 1610 C C . GLY A 1 194 ? -4.288 10.806 21.432 1.00 98.19 194 GLY A C 1
ATOM 1611 O O . GLY A 1 194 ? -4.977 11.227 20.506 1.00 98.19 194 GLY A O 1
ATOM 1612 N N . SER A 1 195 ? -4.613 9.690 22.094 1.00 98.56 195 SER A N 1
ATOM 1613 C CA . SER A 1 195 ? -5.686 8.767 21.679 1.00 98.56 195 SER A CA 1
ATOM 1614 C C . SER A 1 195 ? -7.074 9.409 21.551 1.00 98.56 195 SER A C 1
ATOM 1616 O O . SER A 1 195 ? -7.844 9.026 20.677 1.00 98.56 195 SER A O 1
ATOM 1618 N N . ALA A 1 196 ? -7.407 10.391 22.397 1.00 98.69 196 ALA A N 1
ATOM 1619 C CA . ALA A 1 196 ? -8.691 11.095 22.310 1.00 98.69 196 ALA A CA 1
ATOM 1620 C C . ALA A 1 196 ? -8.818 11.894 21.001 1.00 98.69 196 ALA A C 1
ATOM 1622 O O . ALA A 1 196 ? -9.875 11.881 20.371 1.00 98.69 196 ALA A O 1
ATOM 1623 N N . GLU A 1 197 ? -7.726 12.525 20.562 1.00 98.69 197 GLU A N 1
ATOM 1624 C CA . GLU A 1 197 ? -7.681 13.264 19.302 1.00 98.69 197 GLU A CA 1
ATOM 1625 C C . GLU A 1 197 ? -7.684 12.320 18.100 1.00 98.69 197 GLU A C 1
ATOM 1627 O O . GLU A 1 197 ? -8.404 12.578 17.139 1.00 98.69 197 GLU A O 1
ATOM 1632 N N . VAL A 1 198 ? -6.980 11.183 18.167 1.00 98.75 198 VAL A N 1
ATOM 1633 C CA . VAL A 1 198 ? -7.064 10.136 17.128 1.00 98.75 198 VAL A CA 1
ATOM 1634 C C . VAL A 1 198 ? -8.498 9.636 16.976 1.00 98.75 198 VAL A C 1
ATOM 1636 O O . VAL A 1 198 ? -9.024 9.609 15.866 1.00 98.75 198 VAL A O 1
ATOM 1639 N N . ARG A 1 199 ? -9.172 9.331 18.089 1.00 98.81 199 ARG A N 1
ATOM 1640 C CA . ARG A 1 199 ? -10.574 8.909 18.074 1.00 98.81 199 ARG A CA 1
ATOM 1641 C C . ARG A 1 199 ? -11.474 9.944 17.408 1.00 98.81 199 ARG A C 1
ATOM 1643 O O . ARG A 1 199 ? -12.246 9.603 16.517 1.00 98.81 199 ARG A O 1
ATOM 1650 N N . ALA A 1 200 ? -11.356 11.210 17.802 1.00 98.81 200 ALA A N 1
ATOM 1651 C CA . ALA A 1 200 ? -12.133 12.286 17.196 1.00 98.81 200 ALA A CA 1
ATOM 1652 C C . ALA A 1 200 ? -11.809 12.467 15.699 1.00 98.81 200 ALA A C 1
ATOM 1654 O O . ALA A 1 200 ? -12.662 12.905 14.932 1.00 98.81 200 ALA A O 1
ATOM 1655 N N . ALA A 1 201 ? -10.578 12.169 15.269 1.00 98.81 201 ALA A N 1
ATOM 1656 C CA . ALA A 1 201 ? -10.161 12.224 13.867 1.00 98.81 201 ALA A CA 1
ATOM 1657 C C . ALA A 1 201 ? -10.790 11.091 13.059 1.00 98.81 201 ALA A C 1
ATOM 1659 O O . ALA A 1 201 ? -11.302 11.315 11.965 1.00 98.81 201 ALA A O 1
ATOM 1660 N N . PHE A 1 202 ? -10.821 9.887 13.623 1.00 98.81 202 PHE A N 1
ATOM 1661 C CA . PHE A 1 202 ? -11.431 8.733 12.980 1.00 98.81 202 PHE A CA 1
ATOM 1662 C C . PHE A 1 202 ? -12.949 8.889 12.918 1.00 98.81 202 PHE A C 1
ATOM 1664 O O . PHE A 1 202 ? -13.525 8.671 11.859 1.00 98.81 202 PHE A O 1
ATOM 1671 N N . GLU A 1 203 ? -13.609 9.327 13.995 1.00 98.88 203 GLU A N 1
ATOM 1672 C CA . GLU A 1 203 ? -15.054 9.607 14.006 1.00 98.88 203 GLU A CA 1
ATOM 1673 C C . GLU A 1 203 ? -15.445 10.642 12.935 1.00 98.88 203 GLU A C 1
ATOM 1675 O O . GLU A 1 203 ? -16.442 10.455 12.227 1.00 98.88 203 GLU A O 1
ATOM 1680 N N . GLU A 1 204 ? -14.628 11.685 12.757 1.00 98.81 204 GLU A N 1
ATOM 1681 C CA . GLU A 1 204 ? -14.777 12.658 11.673 1.00 98.81 204 GLU A CA 1
ATOM 1682 C C . GLU A 1 204 ? -14.612 12.000 10.295 1.00 98.81 204 GLU A C 1
ATOM 1684 O O . GLU A 1 204 ? -15.487 12.153 9.441 1.00 98.81 204 GLU A O 1
ATOM 1689 N N . SER A 1 205 ? -13.569 11.189 10.085 1.00 98.88 205 SER A N 1
ATOM 1690 C CA . SER A 1 205 ? -13.370 10.477 8.817 1.00 98.88 205 SER A CA 1
ATOM 1691 C C . SER A 1 205 ? -14.510 9.517 8.485 1.00 98.88 205 SER A C 1
ATOM 1693 O O . SER A 1 205 ? -14.920 9.412 7.328 1.00 98.88 205 SER A O 1
ATOM 1695 N N . GLN A 1 206 ? -15.068 8.848 9.495 1.00 98.88 206 GLN A N 1
ATOM 1696 C CA . GLN A 1 206 ? -16.243 8.000 9.333 1.00 98.88 206 GLN A CA 1
ATOM 1697 C C . GLN A 1 206 ? -17.454 8.816 8.862 1.00 98.88 206 GLN A C 1
ATOM 1699 O O . GLN A 1 206 ? -18.207 8.351 8.006 1.00 98.88 206 GLN A O 1
ATOM 1704 N N . GLN A 1 207 ? -17.653 10.025 9.398 1.00 98.88 207 GLN A N 1
ATOM 1705 C CA . GLN A 1 207 ? -18.734 10.908 8.960 1.00 98.88 207 GLN A CA 1
ATOM 1706 C C . GLN A 1 207 ? -18.513 11.407 7.530 1.00 98.88 207 GLN A C 1
ATOM 1708 O O . GLN A 1 207 ? -19.421 11.281 6.714 1.00 98.88 207 GLN A O 1
ATOM 1713 N N . MET A 1 208 ? -17.303 11.866 7.202 1.00 98.88 208 MET A N 1
ATOM 1714 C CA . MET A 1 208 ? -16.948 12.299 5.847 1.00 98.88 208 MET A CA 1
ATOM 1715 C C . MET A 1 208 ? -17.194 11.194 4.811 1.00 98.88 208 MET A C 1
ATOM 1717 O O . MET A 1 208 ? -17.751 11.452 3.745 1.00 98.88 208 MET A O 1
ATOM 1721 N N . ALA A 1 209 ? -16.821 9.951 5.129 1.00 98.81 209 ALA A N 1
ATOM 1722 C CA . ALA A 1 209 ? -17.055 8.808 4.252 1.00 98.81 209 ALA A CA 1
ATOM 1723 C C . ALA A 1 209 ? -18.555 8.537 4.049 1.00 98.81 209 ALA A C 1
ATOM 1725 O O . ALA A 1 209 ? -18.987 8.317 2.917 1.00 98.81 209 ALA A O 1
ATOM 1726 N N . ARG A 1 210 ? -19.359 8.608 5.120 1.00 98.81 210 ARG A N 1
ATOM 1727 C CA . ARG A 1 210 ? -20.824 8.467 5.040 1.00 98.81 210 ARG A CA 1
ATOM 1728 C C . ARG A 1 210 ? -21.481 9.561 4.216 1.00 98.81 210 ARG A C 1
ATOM 1730 O O . ARG A 1 210 ? -22.337 9.253 3.390 1.00 98.81 210 ARG A O 1
ATOM 1737 N N . ASP A 1 211 ? -21.055 10.805 4.391 1.00 98.75 211 ASP A N 1
ATOM 1738 C CA . ASP A 1 211 ? -21.567 11.940 3.618 1.00 98.75 211 ASP A CA 1
ATOM 1739 C C . ASP A 1 211 ? -21.240 11.800 2.122 1.00 98.75 211 ASP A C 1
ATOM 1741 O O . ASP A 1 211 ? -22.024 12.216 1.270 1.00 98.75 211 ASP A O 1
ATOM 1745 N N . ALA A 1 212 ? -20.124 11.142 1.793 1.00 98.62 212 ALA A N 1
ATOM 1746 C CA . ALA A 1 212 ? -19.742 10.785 0.428 1.00 98.62 212 ALA A CA 1
ATOM 1747 C C . ALA A 1 212 ? -20.409 9.497 -0.106 1.00 98.62 212 ALA A C 1
ATOM 1749 O O . ALA A 1 212 ? -20.148 9.096 -1.239 1.00 98.62 212 ALA A O 1
ATOM 1750 N N . GLY A 1 213 ? -21.283 8.853 0.676 1.00 98.38 213 GLY A N 1
ATOM 1751 C CA . GLY A 1 213 ? -22.051 7.674 0.264 1.00 98.38 213 GLY A CA 1
ATOM 1752 C C . GLY A 1 213 ? -21.395 6.323 0.559 1.00 98.38 213 GLY A C 1
ATOM 1753 O O . GLY A 1 213 ? -21.927 5.292 0.145 1.00 98.38 213 GLY A O 1
ATOM 1754 N N . PHE A 1 214 ? -20.276 6.293 1.287 1.00 98.56 214 PHE A N 1
ATOM 1755 C CA . PHE A 1 214 ? -19.651 5.052 1.748 1.00 98.56 214 PHE A CA 1
ATOM 1756 C C . PHE A 1 214 ? -20.231 4.602 3.102 1.00 98.56 214 PHE A C 1
ATOM 1758 O O . PHE A 1 214 ? -20.640 5.425 3.914 1.00 98.56 214 PHE A O 1
ATOM 1765 N N . PRO A 1 215 ? -20.224 3.299 3.426 1.00 98.06 215 PRO A N 1
ATOM 1766 C CA . PRO A 1 215 ? -20.658 2.806 4.741 1.00 98.06 215 PRO A CA 1
ATOM 1767 C C . PRO A 1 215 ? -19.757 3.237 5.920 1.00 98.06 215 PRO A C 1
ATOM 1769 O O . PRO A 1 215 ? -20.119 3.033 7.078 1.00 98.06 215 PRO A O 1
ATOM 1772 N N . GLY A 1 216 ? -18.588 3.811 5.637 1.00 98.44 216 GLY A N 1
ATOM 1773 C CA . GLY A 1 216 ? -17.535 4.168 6.589 1.00 98.44 216 GLY A CA 1
ATOM 1774 C C . GLY A 1 216 ? -16.164 3.776 6.036 1.00 98.44 216 GLY A C 1
ATOM 1775 O O . GLY A 1 216 ? -16.063 3.418 4.865 1.00 98.44 216 GLY A O 1
ATOM 1776 N N . ILE A 1 217 ? -15.131 3.800 6.875 1.00 98.75 217 ILE A N 1
ATOM 1777 C CA . ILE A 1 217 ? -13.758 3.359 6.560 1.00 98.75 217 ILE A CA 1
ATOM 1778 C C . ILE A 1 217 ? -13.351 2.260 7.551 1.00 98.75 217 ILE A C 1
ATOM 1780 O O . ILE A 1 217 ? -13.772 2.288 8.706 1.00 98.75 217 ILE A O 1
ATOM 1784 N N . GLU A 1 218 ? -12.550 1.286 7.128 1.00 98.62 218 GLU A N 1
ATOM 1785 C CA . GLU A 1 218 ? -11.857 0.372 8.047 1.00 98.62 218 GLU A CA 1
ATOM 1786 C C . GLU A 1 218 ? -10.420 0.817 8.236 1.00 98.62 218 GLU A C 1
ATOM 1788 O O . GLU A 1 218 ? -9.637 0.785 7.291 1.00 98.62 218 GLU A O 1
ATOM 1793 N N . PHE A 1 219 ? -10.075 1.215 9.457 1.00 98.81 219 PHE A N 1
ATOM 1794 C CA . PHE A 1 219 ? -8.705 1.556 9.816 1.00 98.81 219 PHE A CA 1
ATOM 1795 C C . PHE A 1 219 ? -8.014 0.334 10.412 1.00 98.81 219 PHE A C 1
ATOM 1797 O O . PHE A 1 219 ? -8.424 -0.173 11.458 1.00 98.81 219 PHE A O 1
ATOM 1804 N N . ILE A 1 220 ? -6.959 -0.125 9.742 1.00 98.56 220 ILE A N 1
ATOM 1805 C CA . ILE A 1 220 ? -6.186 -1.306 10.125 1.00 98.56 220 ILE A CA 1
ATOM 1806 C C . ILE A 1 220 ? -4.808 -0.861 10.611 1.00 98.56 220 ILE A C 1
ATOM 1808 O O . ILE A 1 220 ? -4.074 -0.198 9.878 1.00 98.56 220 ILE A O 1
ATOM 1812 N N . ALA A 1 221 ? -4.455 -1.215 11.843 1.00 98.00 221 ALA A N 1
ATOM 1813 C CA . ALA A 1 221 ? -3.143 -0.919 12.411 1.00 98.00 221 ALA A CA 1
ATOM 1814 C C . ALA A 1 221 ? -2.087 -1.901 11.887 1.00 98.00 221 ALA A C 1
ATOM 1816 O O . ALA A 1 221 ? -2.358 -3.093 11.776 1.00 98.00 221 ALA A O 1
ATOM 1817 N N . MET A 1 222 ? -0.876 -1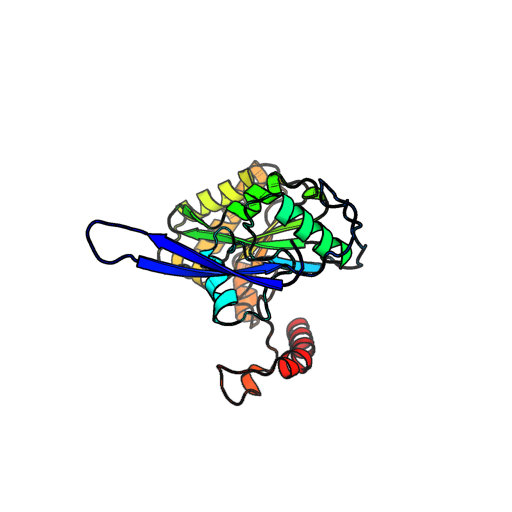.422 11.597 1.00 96.12 222 MET A N 1
ATOM 1818 C CA . MET A 1 222 ? 0.231 -2.299 11.182 1.00 96.12 222 MET A CA 1
ATOM 1819 C C . MET A 1 222 ? 1.326 -2.485 12.240 1.00 96.12 222 MET A C 1
ATOM 1821 O O . MET A 1 222 ? 2.197 -3.335 12.083 1.00 96.12 222 MET A O 1
ATOM 1825 N N . HIS A 1 223 ? 1.284 -1.682 13.305 1.00 94.56 223 HIS A N 1
ATOM 1826 C CA . HIS A 1 223 ? 2.185 -1.717 14.461 1.00 94.56 223 HIS A CA 1
ATOM 1827 C C . HIS A 1 223 ? 1.413 -1.338 15.732 1.00 94.56 223 HIS A C 1
ATOM 1829 O O . HIS A 1 223 ? 0.239 -0.974 15.658 1.00 94.56 223 HIS A O 1
ATOM 1835 N N . ASP A 1 224 ? 2.086 -1.407 16.885 1.00 93.69 224 ASP A N 1
ATOM 1836 C CA . ASP A 1 224 ? 1.543 -1.063 18.209 1.00 93.69 224 ASP A CA 1
ATOM 1837 C C . ASP A 1 224 ? 0.297 -1.877 18.575 1.00 93.69 224 ASP A C 1
ATOM 1839 O O . ASP A 1 224 ? -0.708 -1.329 19.018 1.00 93.69 224 ASP A O 1
ATOM 1843 N N . HIS A 1 225 ? 0.364 -3.190 18.344 1.00 92.94 225 HIS A N 1
ATOM 1844 C CA . HIS A 1 225 ? -0.692 -4.155 18.662 1.00 92.94 225 HIS A CA 1
ATOM 1845 C C . HIS A 1 225 ? -0.134 -5.452 19.279 1.00 92.94 225 HIS A C 1
ATOM 1847 O O . HIS A 1 225 ? -0.810 -6.473 19.295 1.00 92.94 225 HIS A O 1
ATOM 1853 N N . ASP A 1 226 ? 1.087 -5.408 19.816 1.00 88.75 226 ASP A N 1
ATOM 1854 C CA . ASP A 1 226 ? 1.831 -6.566 20.330 1.00 88.75 226 ASP A CA 1
ATOM 1855 C C . ASP A 1 226 ? 1.442 -6.969 21.765 1.00 88.75 226 ASP A C 1
ATOM 1857 O O . ASP A 1 226 ? 2.012 -7.896 22.330 1.00 88.75 226 ASP A O 1
ATOM 1861 N N . SER A 1 227 ? 0.512 -6.252 22.404 1.00 90.81 227 SER A N 1
ATOM 1862 C CA . SER A 1 227 ? -0.009 -6.603 23.732 1.00 90.81 227 SER A CA 1
ATOM 1863 C C . SER A 1 227 ? -1.488 -6.262 23.858 1.00 90.81 227 SER A C 1
ATOM 1865 O O . SER A 1 227 ? -1.965 -5.319 23.221 1.00 90.81 227 SER A O 1
ATOM 1867 N N . GLN A 1 228 ? -2.189 -6.927 24.780 1.00 91.19 228 GLN A N 1
ATOM 1868 C CA . GLN A 1 228 ? -3.595 -6.637 25.082 1.00 91.19 228 GLN A CA 1
ATOM 1869 C C . GLN A 1 228 ? -3.843 -5.139 25.341 1.00 91.19 228 GLN A C 1
ATOM 1871 O O . GLN A 1 228 ? -4.765 -4.551 24.787 1.00 91.19 228 GLN A O 1
ATOM 1876 N N . SER A 1 229 ? -2.980 -4.480 26.124 1.00 95.25 229 SER A N 1
ATOM 1877 C CA . SER A 1 229 ? -3.131 -3.050 26.443 1.00 95.25 229 SER A CA 1
ATOM 1878 C C . SER A 1 229 ? -2.971 -2.122 25.230 1.00 95.25 229 SER A C 1
ATOM 1880 O O . SER A 1 229 ? -3.523 -1.020 25.201 1.00 95.25 229 SER A O 1
ATOM 1882 N N . GLN A 1 230 ? -2.183 -2.540 24.237 1.00 95.75 230 GLN A N 1
ATOM 1883 C CA . GLN A 1 230 ? -2.020 -1.827 22.976 1.00 95.75 230 GLN A CA 1
ATOM 1884 C C . GLN A 1 230 ? -3.232 -2.072 22.070 1.00 95.75 230 GLN A C 1
ATOM 1886 O O . GLN A 1 230 ? -3.818 -1.110 21.578 1.00 95.75 230 GLN A O 1
ATOM 1891 N N . ALA A 1 231 ? -3.686 -3.322 21.951 1.00 94.56 231 ALA A N 1
ATOM 1892 C CA . ALA A 1 231 ? -4.890 -3.673 21.202 1.00 94.56 231 ALA A CA 1
ATOM 1893 C C . ALA A 1 231 ? -6.143 -2.954 21.744 1.00 94.56 231 ALA A C 1
ATOM 1895 O O . ALA A 1 231 ? -6.888 -2.345 20.979 1.00 94.56 231 ALA A O 1
ATOM 1896 N N . GLU A 1 232 ? -6.340 -2.924 23.067 1.00 96.56 232 GLU A N 1
ATOM 1897 C CA . GLU A 1 232 ? -7.433 -2.185 23.719 1.00 96.56 232 GLU A CA 1
ATOM 1898 C C . GLU A 1 232 ? -7.380 -0.680 23.418 1.00 96.56 232 GLU A C 1
ATOM 1900 O O . GLU A 1 232 ? -8.418 -0.048 23.207 1.00 96.56 232 GLU A O 1
ATOM 1905 N N . ARG A 1 233 ? -6.176 -0.097 23.353 1.00 98.25 233 ARG A N 1
ATOM 1906 C CA . ARG A 1 233 ? -5.985 1.312 22.985 1.00 98.25 233 ARG A CA 1
ATOM 1907 C C . ARG A 1 233 ? -6.384 1.569 21.536 1.00 98.25 233 ARG A C 1
ATOM 1909 O O . ARG A 1 233 ? -7.121 2.517 21.286 1.00 98.25 233 ARG A O 1
ATOM 1916 N N . LEU A 1 234 ? -5.934 0.728 20.605 1.00 98.38 234 LEU A N 1
ATOM 1917 C CA . LEU A 1 234 ? -6.289 0.837 19.189 1.00 98.38 234 LEU A CA 1
ATOM 1918 C C . LEU A 1 234 ? -7.804 0.696 18.979 1.00 98.38 234 LEU A C 1
ATOM 1920 O O . LEU A 1 234 ? -8.409 1.497 18.268 1.00 98.38 234 LEU A O 1
ATOM 1924 N N . LEU A 1 235 ? -8.443 -0.257 19.660 1.00 97.94 235 LEU A N 1
ATOM 1925 C CA . LEU A 1 235 ? -9.900 -0.402 19.637 1.00 97.94 235 LEU A CA 1
ATOM 1926 C C . LEU A 1 235 ? -10.603 0.857 20.165 1.00 97.94 235 LEU A C 1
ATOM 1928 O O . LEU A 1 235 ? -11.560 1.332 19.554 1.00 97.94 235 LEU A O 1
ATOM 1932 N N . ALA A 1 236 ? -10.119 1.435 21.270 1.00 98.44 236 ALA A N 1
ATOM 1933 C CA . ALA A 1 236 ? -10.678 2.663 21.837 1.00 98.44 236 ALA A CA 1
ATOM 1934 C C . ALA A 1 236 ? -10.485 3.901 20.936 1.00 98.44 236 ALA A C 1
ATOM 1936 O O . ALA A 1 236 ? -11.279 4.840 21.011 1.00 98.44 236 ALA A O 1
ATOM 1937 N N . GLU A 1 237 ? -9.450 3.905 20.094 1.00 98.62 237 GLU A N 1
ATOM 1938 C CA . GLU A 1 237 ? -9.190 4.929 19.074 1.00 98.62 237 GLU A CA 1
ATOM 1939 C C . GLU A 1 237 ? -10.049 4.763 17.815 1.00 98.62 237 GLU A C 1
ATOM 1941 O O . GLU A 1 237 ? -10.250 5.732 17.089 1.00 98.62 237 GLU A O 1
ATOM 1946 N N . GLY A 1 238 ? -10.596 3.569 17.570 1.00 98.38 238 GLY A N 1
ATOM 1947 C CA . GLY A 1 238 ? -11.463 3.288 16.423 1.00 98.38 238 GLY A CA 1
ATOM 1948 C C . GLY A 1 238 ? -10.808 2.487 15.296 1.00 98.38 238 GLY A C 1
ATOM 1949 O O . GLY A 1 238 ? -11.361 2.445 14.196 1.00 98.38 238 GLY A O 1
ATOM 1950 N N . TYR A 1 239 ? -9.660 1.849 15.543 1.00 98.50 239 TYR A N 1
ATOM 1951 C CA . TYR A 1 239 ? -9.148 0.806 14.651 1.00 98.50 239 TYR A CA 1
ATOM 1952 C C . TYR A 1 239 ? -10.051 -0.428 14.721 1.00 98.50 239 TYR A C 1
ATOM 1954 O O . TYR A 1 239 ? -10.583 -0.764 15.780 1.00 98.50 239 TYR A O 1
ATOM 1962 N N . SER A 1 240 ? -10.215 -1.115 13.594 1.00 96.25 240 SER A N 1
ATOM 1963 C CA . SER A 1 240 ? -11.097 -2.285 13.472 1.00 96.25 240 SER A CA 1
ATOM 1964 C C . SER A 1 240 ? -10.360 -3.596 13.228 1.00 96.25 240 SER A C 1
ATOM 1966 O O . SER A 1 240 ? -10.971 -4.663 13.261 1.00 96.25 240 SER A O 1
ATOM 1968 N N . GLY A 1 241 ? -9.050 -3.530 13.014 1.00 95.00 241 GLY A N 1
ATOM 1969 C CA . GLY A 1 241 ? -8.194 -4.695 12.887 1.00 95.00 241 GLY A CA 1
ATOM 1970 C C . GLY A 1 241 ? -6.724 -4.316 12.958 1.00 95.00 241 GLY A C 1
ATOM 1971 O O . GLY A 1 241 ? -6.366 -3.134 12.990 1.00 95.00 241 GLY A O 1
ATOM 1972 N N . ALA A 1 242 ? -5.879 -5.337 12.951 1.00 94.56 242 ALA A N 1
ATOM 1973 C CA . ALA A 1 242 ? -4.440 -5.186 12.873 1.00 94.56 242 ALA A CA 1
ATOM 1974 C C . ALA A 1 242 ? -3.831 -6.242 11.942 1.00 94.56 242 ALA A C 1
ATOM 1976 O O . ALA A 1 242 ? -4.443 -7.273 11.665 1.00 94.56 242 ALA A O 1
ATOM 1977 N N . THR A 1 243 ? -2.640 -5.958 11.430 1.00 92.31 243 THR A N 1
ATOM 1978 C CA . THR A 1 243 ? -1.802 -6.890 10.670 1.00 92.31 243 THR A CA 1
ATOM 1979 C C . THR A 1 243 ? -0.335 -6.545 10.903 1.00 92.31 243 THR A C 1
ATOM 1981 O O . THR A 1 243 ? -0.030 -5.472 11.409 1.00 92.31 243 THR A O 1
ATOM 1984 N N . ASN A 1 244 ? 0.585 -7.404 10.474 1.00 89.06 244 ASN A N 1
ATOM 1985 C CA . ASN A 1 244 ? 2.014 -7.126 10.532 1.00 89.06 244 ASN A CA 1
ATOM 1986 C C . ASN A 1 244 ? 2.577 -6.879 9.136 1.00 89.06 244 ASN A C 1
ATOM 1988 O O . ASN A 1 244 ? 2.271 -7.597 8.179 1.00 89.06 244 ASN A O 1
ATOM 1992 N N . TYR A 1 245 ? 3.451 -5.881 9.017 1.00 88.50 245 TYR A N 1
ATOM 1993 C CA . TYR A 1 245 ? 4.269 -5.733 7.813 1.00 88.50 245 TYR A CA 1
ATOM 1994 C C . TYR A 1 245 ? 5.406 -6.752 7.780 1.00 88.50 245 TYR A C 1
ATOM 1996 O O . TYR A 1 245 ? 5.699 -7.365 6.753 1.00 88.50 245 TYR A O 1
ATOM 2004 N N . HIS A 1 246 ? 6.032 -6.943 8.936 1.00 86.56 246 HIS A N 1
ATOM 2005 C CA . HIS A 1 246 ? 7.105 -7.891 9.131 1.00 86.56 246 HIS A CA 1
ATOM 2006 C C . HIS A 1 246 ? 6.718 -8.882 10.220 1.00 86.56 246 HIS A C 1
ATOM 2008 O O . HIS A 1 246 ? 6.511 -8.490 11.363 1.00 86.56 246 HIS A O 1
ATOM 2014 N N . GLU A 1 247 ? 6.670 -10.162 9.865 1.00 86.62 247 GLU A N 1
ATOM 2015 C CA . GLU A 1 247 ? 6.701 -11.244 10.842 1.00 86.62 247 GLU A CA 1
ATOM 2016 C C . GLU A 1 247 ? 8.051 -11.936 10.723 1.00 86.62 247 GLU A C 1
ATOM 2018 O O . GLU A 1 247 ? 8.319 -12.636 9.742 1.00 86.62 247 GLU A O 1
ATOM 2023 N N . TRP A 1 248 ? 8.912 -11.704 11.707 1.00 88.06 248 TRP A N 1
ATOM 2024 C CA . TRP A 1 248 ? 10.231 -12.324 11.754 1.00 88.06 248 TRP A CA 1
ATOM 2025 C C . TRP A 1 248 ? 10.237 -13.609 12.588 1.00 88.06 248 TRP A C 1
ATOM 2027 O O . TRP A 1 248 ? 11.230 -14.335 12.545 1.00 88.06 248 TRP A O 1
ATOM 2037 N N . GLY A 1 249 ? 9.149 -13.911 13.309 1.00 88.81 249 GLY A N 1
ATOM 2038 C CA . GLY A 1 249 ? 9.130 -14.979 14.301 1.00 88.81 249 GLY A CA 1
ATOM 2039 C C . GLY A 1 249 ? 10.256 -14.803 15.322 1.00 88.81 249 GLY A C 1
ATOM 2040 O O . GLY A 1 249 ? 10.595 -13.684 15.700 1.00 88.81 249 GLY A O 1
ATOM 2041 N N . GLU A 1 250 ? 10.904 -15.903 15.697 1.00 90.50 250 GLU A N 1
ATOM 2042 C CA . GLU A 1 250 ? 12.056 -15.900 16.612 1.00 90.50 250 GLU A CA 1
ATOM 2043 C C . GLU A 1 250 ? 13.397 -15.688 15.885 1.00 90.50 250 GLU A C 1
ATOM 2045 O O . GLU A 1 250 ? 14.463 -15.768 16.494 1.00 90.50 250 GLU A O 1
ATOM 2050 N N . ALA A 1 251 ? 13.395 -15.427 14.571 1.00 91.19 251 ALA A N 1
ATOM 2051 C CA . ALA A 1 251 ? 14.636 -15.223 13.820 1.00 91.19 251 ALA A CA 1
ATOM 2052 C C . ALA A 1 251 ? 15.562 -14.135 14.409 1.00 91.19 251 ALA A C 1
ATOM 2054 O O . ALA A 1 251 ? 16.778 -14.336 14.372 1.00 91.19 251 ALA A O 1
ATOM 2055 N N . PRO A 1 252 ? 15.060 -13.014 14.973 1.00 89.69 252 PRO A N 1
ATOM 2056 C CA . PRO A 1 252 ? 15.915 -12.033 15.639 1.00 89.69 252 PRO A CA 1
ATOM 2057 C C . PRO A 1 252 ? 16.634 -12.586 16.877 1.00 89.69 252 PRO A C 1
ATOM 2059 O O . PRO A 1 252 ? 17.788 -12.229 17.105 1.00 89.69 252 PRO A O 1
ATOM 2062 N N . ASP A 1 253 ? 15.981 -13.464 17.643 1.00 90.62 253 ASP A N 1
ATOM 2063 C CA . ASP A 1 253 ? 16.526 -14.047 18.878 1.00 90.62 253 ASP A CA 1
ATOM 2064 C C . ASP A 1 253 ? 17.530 -15.170 18.596 1.00 90.62 253 ASP A C 1
ATOM 2066 O O . ASP A 1 253 ? 18.451 -15.418 19.376 1.00 90.62 253 ASP A O 1
ATOM 2070 N N . LEU A 1 254 ? 17.368 -15.839 17.454 1.00 90.00 254 LEU A N 1
ATOM 2071 C CA . LEU A 1 254 ? 18.254 -16.901 16.981 1.00 90.00 254 LEU A CA 1
ATOM 2072 C C . LEU A 1 254 ? 19.493 -16.368 16.251 1.00 90.00 254 LEU A C 1
ATOM 2074 O O . LEU A 1 254 ? 20.474 -17.093 16.078 1.00 90.00 254 LEU A O 1
ATOM 2078 N N . ALA A 1 255 ? 19.457 -15.113 15.806 1.00 89.75 255 ALA A N 1
ATOM 2079 C CA . ALA A 1 255 ? 20.521 -14.528 15.014 1.00 89.75 255 ALA A CA 1
ATOM 2080 C C . ALA A 1 255 ? 21.793 -14.270 15.835 1.00 89.75 255 ALA A C 1
ATOM 2082 O O . ALA A 1 255 ? 21.765 -13.679 16.912 1.00 89.75 255 ALA A O 1
ATOM 2083 N N . GLU A 1 256 ? 22.957 -14.589 15.258 1.00 84.81 256 GLU A N 1
ATOM 2084 C CA . GLU A 1 256 ? 24.258 -14.223 15.844 1.00 84.81 256 GLU A CA 1
ATOM 2085 C C . GLU A 1 256 ? 24.460 -12.696 15.926 1.00 84.81 256 GLU A C 1
ATOM 2087 O O . GLU A 1 256 ? 25.284 -12.204 16.698 1.00 84.81 256 GLU A O 1
ATOM 2092 N N . SER A 1 257 ? 23.733 -11.927 15.106 1.00 84.81 257 SER A N 1
ATOM 2093 C CA . SER A 1 257 ? 23.741 -10.465 15.143 1.00 84.81 257 SER A CA 1
ATOM 2094 C C . SER A 1 257 ? 22.412 -9.885 14.668 1.00 84.81 257 SER A C 1
ATOM 2096 O O . SER A 1 257 ? 21.842 -10.359 13.686 1.00 84.81 257 SER A O 1
ATOM 2098 N N . SER A 1 258 ? 21.988 -8.770 15.262 1.00 74.94 258 SER A N 1
ATOM 2099 C CA . SER A 1 258 ? 20.739 -8.077 14.901 1.00 74.94 258 SER A CA 1
ATOM 2100 C C . SER A 1 258 ? 20.666 -7.607 13.441 1.00 74.94 258 SER A C 1
ATOM 2102 O O . SER A 1 258 ? 19.583 -7.374 12.918 1.00 74.94 258 SER A O 1
ATOM 2104 N N . ASN A 1 259 ? 21.810 -7.487 12.758 1.00 79.88 259 ASN A N 1
ATOM 2105 C CA . ASN A 1 259 ? 21.887 -7.038 11.365 1.00 79.88 259 ASN A CA 1
ATOM 2106 C C . ASN A 1 259 ? 21.954 -8.192 10.350 1.00 79.88 259 ASN A C 1
ATOM 2108 O O . ASN A 1 259 ? 22.056 -7.939 9.146 1.00 79.88 259 ASN A O 1
ATOM 2112 N N . ARG A 1 260 ? 21.962 -9.452 10.805 1.00 84.62 260 ARG A N 1
ATOM 2113 C CA . ARG A 1 260 ? 22.006 -10.639 9.941 1.00 84.62 260 ARG A CA 1
ATOM 2114 C C . ARG A 1 260 ? 21.178 -11.762 10.548 1.00 84.62 260 ARG A C 1
ATOM 2116 O O . ARG A 1 260 ? 21.657 -12.470 11.422 1.00 84.62 260 ARG A O 1
ATOM 2123 N N . MET A 1 261 ? 19.973 -11.933 10.020 1.00 88.50 261 MET A N 1
ATOM 2124 C CA . MET A 1 261 ? 19.081 -13.048 10.340 1.00 88.50 261 MET A CA 1
ATOM 2125 C C . MET A 1 261 ? 19.082 -14.058 9.193 1.00 88.50 261 MET A C 1
ATOM 2127 O O . MET A 1 261 ? 19.162 -13.671 8.020 1.00 88.50 261 MET A O 1
ATOM 2131 N N . GLU A 1 262 ? 18.966 -15.346 9.512 1.00 90.12 262 GLU A N 1
ATOM 2132 C CA . GLU A 1 262 ? 18.760 -16.368 8.493 1.00 90.12 262 GLU A CA 1
ATOM 2133 C C . GLU A 1 262 ? 17.286 -16.424 8.089 1.00 90.12 262 GLU A C 1
ATOM 2135 O O . GLU A 1 262 ? 16.390 -16.577 8.915 1.00 90.12 262 GLU A O 1
ATOM 2140 N N . TYR A 1 263 ? 17.011 -16.364 6.785 1.00 88.88 263 TYR A N 1
ATOM 2141 C CA . TYR A 1 263 ? 15.636 -16.487 6.292 1.00 88.88 263 TYR A CA 1
ATOM 2142 C C . TYR A 1 263 ? 15.009 -17.850 6.640 1.00 88.88 263 TYR A C 1
ATOM 2144 O O . TYR A 1 263 ? 13.797 -17.952 6.808 1.00 88.88 263 TYR A O 1
ATOM 2152 N N . GLY A 1 264 ? 15.833 -18.895 6.791 1.00 93.31 264 GLY A N 1
ATOM 2153 C CA . GLY A 1 264 ? 15.378 -20.212 7.234 1.00 93.31 264 GLY A CA 1
ATOM 2154 C C . GLY A 1 264 ? 14.740 -20.192 8.626 1.00 93.31 264 GLY A C 1
ATOM 2155 O O . GLY A 1 264 ? 13.767 -20.913 8.849 1.00 93.31 264 GLY A O 1
ATOM 2156 N N . ASP A 1 265 ? 15.219 -19.333 9.528 1.00 93.25 265 ASP A N 1
ATOM 2157 C CA . ASP A 1 265 ? 14.649 -19.194 10.869 1.00 93.25 265 ASP A CA 1
ATOM 2158 C C . ASP A 1 265 ? 13.288 -18.496 10.832 1.00 93.25 265 ASP A C 1
ATOM 2160 O O . ASP A 1 265 ? 12.363 -18.932 11.519 1.00 93.25 265 ASP A O 1
ATOM 2164 N N . VAL A 1 266 ? 13.119 -17.497 9.956 1.00 91.88 266 VAL A N 1
ATOM 2165 C CA . VAL A 1 266 ? 11.818 -16.845 9.718 1.00 91.88 266 VAL A CA 1
ATOM 2166 C C . VAL A 1 266 ? 10.804 -17.875 9.226 1.00 91.88 266 VAL A C 1
ATOM 2168 O O . VAL A 1 266 ? 9.725 -18.008 9.794 1.00 91.88 266 VAL A O 1
ATOM 2171 N N . VAL A 1 267 ? 11.169 -18.667 8.209 1.00 92.81 267 VAL A N 1
ATOM 2172 C CA . VAL A 1 267 ? 10.296 -19.721 7.659 1.00 92.81 267 VAL A CA 1
ATOM 2173 C C . VAL A 1 267 ? 9.920 -20.753 8.726 1.00 92.81 267 VAL A C 1
ATOM 2175 O O . VAL A 1 267 ? 8.787 -21.235 8.734 1.00 92.81 267 VAL A O 1
ATOM 2178 N N . ARG A 1 268 ? 10.851 -21.096 9.624 1.00 94.12 268 ARG A N 1
ATOM 2179 C CA . ARG A 1 268 ? 10.621 -22.086 10.682 1.00 94.12 268 ARG A CA 1
ATOM 2180 C C . ARG A 1 268 ? 9.687 -21.574 11.779 1.00 94.12 268 ARG A C 1
ATOM 2182 O O . ARG A 1 268 ? 8.886 -22.358 12.275 1.00 94.12 268 ARG A O 1
ATOM 2189 N N . THR A 1 269 ? 9.798 -20.304 12.160 1.00 93.81 269 THR A N 1
ATOM 2190 C CA . THR A 1 269 ? 9.228 -19.798 13.424 1.00 93.81 269 THR A CA 1
ATOM 2191 C C . THR A 1 269 ? 8.017 -18.887 13.231 1.00 93.81 269 THR A C 1
ATOM 2193 O O . THR A 1 269 ? 7.082 -18.959 14.023 1.00 93.81 269 THR A O 1
ATOM 2196 N N . ALA A 1 270 ? 7.941 -18.129 12.130 1.00 91.25 270 ALA A N 1
ATOM 2197 C CA . ALA A 1 270 ? 6.885 -17.134 11.909 1.00 91.25 270 ALA A CA 1
ATOM 2198 C C . ALA A 1 270 ? 5.462 -17.707 12.028 1.00 91.25 270 ALA A C 1
ATOM 2200 O O . ALA A 1 270 ? 4.561 -17.055 12.549 1.00 91.25 270 ALA A O 1
ATOM 2201 N N . SER A 1 271 ? 5.241 -18.941 11.559 1.00 89.38 271 SER A N 1
ATOM 2202 C CA . SER A 1 271 ? 3.909 -19.559 11.607 1.00 89.38 271 SER A CA 1
ATOM 2203 C C . SER A 1 271 ? 3.429 -19.889 13.024 1.00 89.38 271 SER A C 1
ATOM 2205 O O . SER A 1 271 ? 2.224 -19.883 13.264 1.00 89.38 271 SER A O 1
ATOM 2207 N N . GLU A 1 272 ? 4.342 -20.198 13.947 1.00 89.75 272 GLU A N 1
ATOM 2208 C CA . GLU A 1 272 ? 4.002 -20.468 15.346 1.00 89.75 272 GLU A CA 1
ATOM 2209 C C . GLU A 1 272 ? 3.733 -19.158 16.082 1.00 89.75 272 GLU A C 1
ATOM 2211 O O . GLU A 1 272 ? 2.679 -19.033 16.699 1.00 89.75 272 GLU A O 1
ATOM 2216 N N . THR A 1 273 ? 4.580 -18.147 15.872 1.00 87.75 273 THR A N 1
ATOM 2217 C CA . THR A 1 273 ? 4.386 -16.789 16.400 1.00 87.75 273 THR A CA 1
ATOM 2218 C C . THR A 1 273 ? 3.020 -16.207 16.021 1.00 87.75 273 THR A C 1
ATOM 2220 O O . THR A 1 273 ? 2.313 -15.681 16.879 1.00 87.75 273 THR A O 1
ATOM 2223 N N . TRP A 1 274 ? 2.576 -16.376 14.768 1.00 84.69 274 TRP A N 1
ATOM 2224 C CA . TRP A 1 274 ? 1.218 -15.983 14.363 1.00 84.69 274 TRP A CA 1
ATOM 2225 C C . TRP A 1 274 ? 0.126 -16.723 15.145 1.00 84.69 274 TRP A C 1
ATOM 2227 O O . TRP A 1 274 ? -0.836 -16.108 15.594 1.00 84.69 274 TRP A O 1
ATOM 2237 N N . ARG A 1 275 ? 0.269 -18.039 15.347 1.00 86.56 275 ARG A N 1
ATOM 2238 C CA . ARG A 1 275 ? -0.726 -18.835 16.087 1.00 86.56 275 ARG A CA 1
ATOM 2239 C C . ARG A 1 275 ? -0.785 -18.496 17.567 1.00 86.56 275 ARG A C 1
ATOM 2241 O O . ARG A 1 275 ? -1.804 -18.782 18.188 1.00 86.56 275 ARG A O 1
ATOM 2248 N N . GLU A 1 276 ? 0.309 -18.027 18.150 1.00 85.06 276 GLU A N 1
ATOM 2249 C CA . GLU A 1 276 ? 0.336 -17.568 19.536 1.00 85.06 276 GLU A CA 1
ATOM 2250 C C . GLU A 1 276 ? -0.402 -16.242 19.665 1.00 85.06 276 GLU A C 1
ATOM 2252 O O . GLU A 1 276 ? -1.303 -16.143 20.492 1.00 85.06 276 GLU A O 1
ATOM 2257 N N . ARG A 1 277 ? -0.127 -15.294 18.763 1.00 77.31 277 ARG A N 1
ATOM 2258 C CA . ARG A 1 277 ? -0.834 -14.008 18.697 1.00 77.31 277 ARG A CA 1
ATOM 2259 C C . ARG A 1 277 ? -2.337 -14.163 18.469 1.00 77.31 277 ARG A C 1
ATOM 2261 O O . ARG A 1 277 ? -3.109 -13.448 19.085 1.00 77.31 277 ARG A O 1
ATOM 2268 N N . ASP A 1 278 ? -2.765 -15.132 17.660 1.00 75.88 278 ASP A N 1
ATOM 2269 C CA . ASP A 1 278 ? -4.194 -15.414 17.441 1.00 75.88 278 ASP A CA 1
ATOM 2270 C C . ASP A 1 278 ? -4.928 -15.950 18.693 1.00 75.88 278 ASP A C 1
ATOM 2272 O O . ASP A 1 278 ? -6.160 -16.025 18.698 1.00 75.88 278 ASP A O 1
ATOM 2276 N N . ARG A 1 279 ? -4.207 -16.400 19.734 1.00 75.31 279 ARG A N 1
ATOM 2277 C CA . ARG A 1 279 ? -4.809 -16.914 20.982 1.00 75.31 279 ARG A CA 1
ATOM 2278 C C . ARG A 1 279 ? -4.981 -15.850 22.062 1.00 75.31 279 ARG A C 1
ATOM 2280 O O . ARG A 1 279 ? -5.729 -16.116 23.006 1.00 75.31 279 ARG A O 1
ATOM 2287 N N . GLU A 1 280 ? -4.251 -14.744 21.966 1.00 58.22 280 GLU A N 1
ATOM 2288 C CA . GLU A 1 280 ? -4.216 -13.653 22.952 1.00 58.22 280 GLU A CA 1
ATOM 2289 C C . GLU A 1 280 ? -5.228 -12.550 22.620 1.00 58.22 280 GLU A C 1
ATOM 2291 O O . GLU A 1 280 ? -5.828 -12.020 23.585 1.00 58.22 280 GLU A O 1
#

pLDDT: mean 93.73, std 5.77, range [58.22, 98.88]